Protein AF-0000000079809551 (afdb_homodimer)

pLDDT: mean 94.52, std 7.62, range [39.16, 98.88]

Radius of gyration: 20.41 Å; Cα contacts (8 Å, |Δi|>4): 599; chains: 2; bounding box: 43×56×50 Å

Structure (mmCIF, N/CA/C/O backbone):
data_AF-0000000079809551-model_v1
#
loop_
_entity.id
_entity.type
_entity.pdbx_description
1 polymer 'AsnC family transcriptional regulator'
#
loop_
_atom_site.group_PDB
_atom_site.id
_atom_site.type_symbol
_atom_site.label_atom_id
_atom_site.label_alt_id
_atom_site.label_comp_id
_atom_site.label_asym_id
_atom_site.label_entity_id
_atom_site.label_seq_id
_atom_site.pdbx_PDB_ins_code
_atom_site.Cartn_x
_atom_site.Cartn_y
_atom_site.Cartn_z
_atom_site.occupancy
_atom_site.B_iso_or_equiv
_atom_site.auth_seq_id
_atom_site.auth_comp_id
_atom_site.auth_asym_i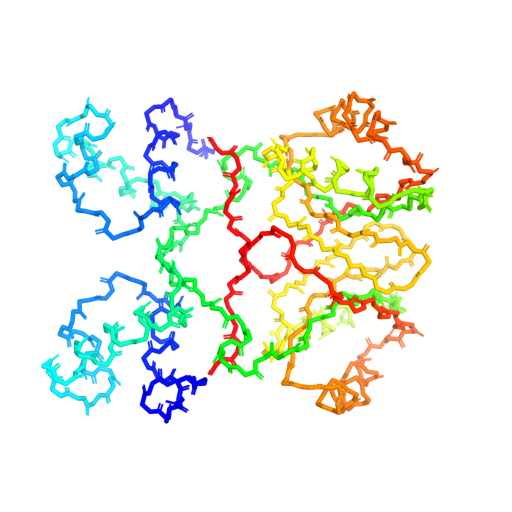d
_atom_site.auth_atom_id
_atom_site.pdbx_PDB_model_num
ATOM 1 N N . MET A 1 1 ? -14.578 -2.256 22.375 1 39.59 1 MET A N 1
ATOM 2 C CA . MET A 1 1 ? -15.781 -2.02 21.578 1 39.59 1 MET A CA 1
ATOM 3 C C . MET A 1 1 ? -15.422 -1.412 20.234 1 39.59 1 MET A C 1
ATOM 5 O O . MET A 1 1 ? -14.602 -0.5 20.156 1 39.59 1 MET A O 1
ATOM 9 N N . GLN A 1 2 ? -15.406 -2.104 19.125 1 51.5 2 GLN A N 1
ATOM 10 C CA . GLN A 1 2 ? -15.086 -1.563 17.797 1 51.5 2 GLN A CA 1
ATOM 11 C C . GLN A 1 2 ? -15.758 -0.209 17.594 1 51.5 2 GLN A C 1
ATOM 13 O O . GLN A 1 2 ? -16.938 -0.046 17.875 1 51.5 2 GLN A O 1
ATOM 18 N N . ALA A 1 3 ? -14.992 0.944 17.75 1 60.34 3 ALA A N 1
ATOM 19 C CA . ALA A 1 3 ? -15.594 2.27 17.656 1 60.34 3 ALA A CA 1
ATOM 20 C C . ALA A 1 3 ? -16.641 2.318 16.547 1 60.34 3 ALA A C 1
ATOM 22 O O . ALA A 1 3 ? -16.406 1.798 15.445 1 60.34 3 ALA A O 1
ATOM 23 N N . GLU A 1 4 ? -17.891 2.408 16.844 1 82.06 4 GLU A N 1
ATOM 24 C CA . GLU A 1 4 ? -18.953 2.559 15.859 1 82.06 4 GLU A CA 1
ATOM 25 C C . GLU A 1 4 ? -18.672 3.717 14.906 1 82.06 4 GLU A C 1
ATOM 27 O O . GLU A 1 4 ? -18.422 4.844 15.352 1 82.06 4 GLU A O 1
ATOM 32 N N . ILE A 1 5 ? -18.25 3.486 13.695 1 94 5 ILE A N 1
ATOM 33 C CA . ILE A 1 5 ? -17.984 4.465 12.648 1 94 5 ILE A CA 1
ATOM 34 C C . ILE A 1 5 ? -19.281 4.816 11.93 1 94 5 ILE A C 1
ATOM 36 O O . ILE A 1 5 ? -19.906 3.957 11.297 1 94 5 ILE A O 1
ATOM 40 N N . ASP A 1 6 ? -19.734 6.051 12.094 1 94.44 6 ASP A N 1
ATOM 41 C CA . ASP A 1 6 ? -20.969 6.457 11.43 1 94.44 6 ASP A CA 1
ATOM 42 C C . ASP A 1 6 ? -20.672 7.188 10.125 1 94.44 6 ASP A C 1
ATOM 44 O O . ASP A 1 6 ? -19.531 7.207 9.664 1 94.44 6 ASP A O 1
ATOM 48 N N . ARG A 1 7 ? -21.688 7.715 9.531 1 94.44 7 ARG A N 1
ATOM 49 C CA . ARG A 1 7 ? -21.562 8.336 8.211 1 94.44 7 ARG A CA 1
ATOM 50 C C . ARG A 1 7 ? -20.625 9.531 8.25 1 94.44 7 ARG A C 1
ATOM 52 O O . ARG A 1 7 ? -19.828 9.734 7.324 1 94.44 7 ARG A O 1
ATOM 59 N N . THR A 1 8 ? -20.688 10.289 9.234 1 95 8 THR A N 1
ATOM 60 C CA . THR A 1 8 ? -19.812 11.453 9.375 1 95 8 THR A CA 1
ATOM 61 C C . THR A 1 8 ? -18.359 11.023 9.516 1 95 8 THR A C 1
ATOM 63 O O . THR A 1 8 ? -17.469 11.609 8.891 1 95 8 THR A O 1
ATOM 66 N N . ASP A 1 9 ? -18.172 10 10.359 1 96.31 9 ASP A N 1
ATOM 67 C CA . ASP A 1 9 ? -16.828 9.477 10.508 1 96.31 9 ASP A CA 1
ATOM 68 C C . ASP A 1 9 ? -16.25 9.031 9.164 1 96.31 9 ASP A C 1
ATOM 70 O O . ASP A 1 9 ? -15.086 9.305 8.859 1 96.31 9 ASP A O 1
ATOM 74 N N . ARG A 1 10 ? -17.062 8.367 8.375 1 96.62 10 ARG A N 1
ATOM 75 C CA . ARG A 1 10 ? -16.609 7.875 7.074 1 96.62 10 ARG A CA 1
ATOM 76 C C . ARG A 1 10 ? -16.25 9.039 6.148 1 96.62 10 ARG A C 1
ATOM 78 O O . ARG A 1 10 ? -15.281 8.953 5.387 1 96.62 10 ARG A O 1
ATOM 85 N N . GLN A 1 11 ? -17 10.047 6.23 1 95.81 11 GLN A N 1
ATOM 86 C CA . GLN A 1 11 ? -16.703 11.227 5.438 1 95.81 11 GLN A CA 1
ATOM 87 C C . GLN A 1 11 ? -15.359 11.836 5.84 1 95.81 11 GLN A C 1
ATOM 89 O O . GLN A 1 11 ? -14.555 12.219 4.984 1 95.81 11 GLN A O 1
ATOM 94 N N . LEU A 1 12 ? -15.172 11.922 7.109 1 96.69 12 LEU A N 1
ATOM 95 C CA . LEU A 1 12 ? -13.906 12.445 7.621 1 96.69 12 LEU A CA 1
ATOM 96 C C . LEU A 1 12 ? -12.742 11.578 7.18 1 96.69 12 LEU A C 1
ATOM 98 O O . LEU A 1 12 ? -11.695 12.086 6.762 1 96.69 12 LEU A O 1
ATOM 102 N N . LEU A 1 13 ? -12.945 10.297 7.27 1 97.75 13 LEU A N 1
ATOM 103 C CA . LEU A 1 13 ? -11.891 9.352 6.906 1 97.75 13 LEU A CA 1
ATOM 104 C C . LEU A 1 13 ? -11.562 9.461 5.422 1 97.75 13 LEU A C 1
ATOM 106 O O . LEU A 1 13 ? -10.391 9.406 5.039 1 97.75 13 LEU A O 1
ATOM 110 N N . ARG A 1 14 ? -12.578 9.609 4.582 1 97.31 14 ARG A N 1
ATOM 111 C CA . ARG A 1 14 ? -12.344 9.789 3.154 1 97.31 14 ARG A CA 1
ATOM 112 C C . ARG A 1 14 ? -11.547 11.055 2.887 1 97.31 14 ARG A C 1
ATOM 114 O O . ARG A 1 14 ? -10.57 11.039 2.129 1 97.31 14 ARG A O 1
ATOM 121 N N . ALA A 1 15 ? -11.922 12.102 3.529 1 97.12 15 ALA A N 1
ATOM 122 C CA . ALA A 1 15 ? -11.25 13.391 3.346 1 97.12 15 ALA A CA 1
ATOM 123 C C . ALA A 1 15 ? -9.789 13.312 3.785 1 97.12 15 ALA A C 1
ATOM 125 O O . ALA A 1 15 ? -8.898 13.781 3.078 1 97.12 15 ALA A O 1
ATOM 126 N N . LEU A 1 16 ? -9.562 12.672 4.91 1 97.06 16 LEU A N 1
ATOM 127 C CA . LEU A 1 16 ? -8.211 12.57 5.457 1 97.06 16 LEU A CA 1
ATOM 128 C C . LEU A 1 16 ? -7.344 11.656 4.602 1 97.06 16 LEU A C 1
ATOM 130 O O . LEU A 1 16 ? -6.141 11.883 4.465 1 97.06 16 LEU A O 1
ATOM 134 N N . GLN A 1 17 ? -7.941 10.586 4.035 1 97.25 17 GLN A N 1
ATOM 135 C CA . GLN A 1 17 ? -7.207 9.727 3.119 1 97.25 17 GLN A CA 1
ATOM 136 C C . GLN A 1 17 ? -6.789 10.484 1.863 1 97.25 17 GLN A C 1
ATOM 138 O O . GLN A 1 17 ? -5.727 10.219 1.298 1 97.25 17 GLN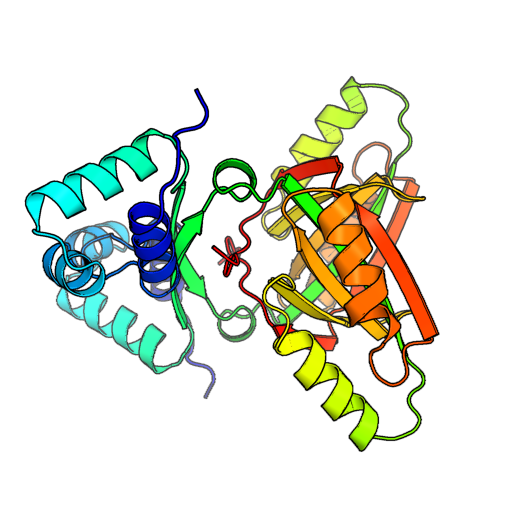 A O 1
ATOM 143 N N . ASP A 1 18 ? -7.652 11.359 1.535 1 95.62 18 ASP A N 1
ATOM 144 C CA . ASP A 1 18 ? -7.379 12.102 0.312 1 95.62 18 ASP A CA 1
ATOM 145 C C . ASP A 1 18 ? -6.328 13.188 0.554 1 95.62 18 ASP A C 1
ATOM 147 O O . ASP A 1 18 ? -5.449 13.406 -0.281 1 95.62 18 ASP A O 1
ATOM 151 N N . ASN A 1 19 ? -6.469 13.836 1.681 1 95.62 19 ASN A N 1
ATOM 152 C CA . ASN A 1 19 ? -5.539 14.898 2.049 1 95.62 19 ASN A CA 1
ATOM 153 C C . ASN A 1 19 ? -5.363 14.992 3.561 1 95.62 19 ASN A C 1
ATOM 155 O O . ASN A 1 19 ? -6.219 15.547 4.258 1 95.62 19 ASN A O 1
ATOM 159 N N . ALA A 1 20 ? -4.234 14.609 3.988 1 94.81 20 ALA A N 1
ATOM 160 C CA . ALA A 1 20 ? -3.938 14.555 5.418 1 94.81 20 ALA A CA 1
ATOM 161 C C . ALA A 1 20 ? -3.535 15.93 5.945 1 94.81 20 ALA A C 1
ATOM 163 O O . ALA A 1 20 ? -3.361 16.109 7.152 1 94.81 20 ALA A O 1
ATOM 164 N N . ARG A 1 21 ? -3.385 16.859 5.109 1 92.19 21 ARG A N 1
ATOM 165 C CA . ARG A 1 21 ? -2.893 18.172 5.547 1 92.19 21 ARG A CA 1
ATOM 166 C C . ARG A 1 21 ? -4.035 19.172 5.672 1 92.19 21 ARG A C 1
ATOM 168 O O . ARG A 1 21 ? -3.801 20.359 5.906 1 92.19 21 ARG A O 1
ATOM 175 N N . LEU A 1 22 ? -5.203 18.719 5.477 1 92.5 22 LEU A N 1
ATOM 176 C CA . LEU A 1 22 ? -6.348 19.578 5.715 1 92.5 22 LEU A CA 1
ATOM 177 C C . LEU A 1 22 ? -6.324 20.141 7.137 1 92.5 22 LEU A C 1
ATOM 179 O O . LEU A 1 22 ? -6 19.422 8.086 1 92.5 22 LEU A O 1
ATOM 183 N N . THR A 1 23 ? -6.652 21.375 7.277 1 90.06 23 THR A N 1
ATOM 184 C CA . THR A 1 23 ? -6.828 21.969 8.602 1 90.06 23 THR A CA 1
ATOM 185 C C . THR A 1 23 ? -8.141 21.5 9.227 1 90.06 23 THR A C 1
ATOM 187 O O . THR A 1 23 ? -9.016 20.969 8.539 1 90.06 23 THR A O 1
ATOM 190 N N . SER A 1 24 ? -8.133 21.719 10.523 1 89.88 24 SER A N 1
ATOM 191 C CA . SER A 1 24 ? -9.375 21.391 11.211 1 89.88 24 SER A CA 1
ATOM 192 C C . SER A 1 24 ? -10.555 22.172 10.625 1 89.88 24 SER A C 1
ATOM 194 O O . SER A 1 24 ? -11.664 21.641 10.531 1 89.88 24 SER A O 1
ATOM 196 N N . GLY A 1 25 ? -10.289 23.391 10.273 1 93.88 25 GLY A N 1
ATOM 197 C CA . GLY A 1 25 ? -11.344 24.203 9.672 1 93.88 25 GLY A CA 1
ATOM 198 C C . GLY A 1 25 ? -11.805 23.672 8.328 1 93.88 25 GLY A C 1
ATOM 199 O O . GLY A 1 25 ? -13.008 23.578 8.078 1 93.88 25 GLY A O 1
ATOM 200 N N . GLU A 1 26 ? -10.953 23.375 7.426 1 95 26 GLU A N 1
ATOM 201 C CA . GLU A 1 26 ? -11.273 22.812 6.113 1 95 26 GLU A CA 1
ATOM 202 C C . GLU A 1 26 ? -12.016 21.484 6.234 1 95 26 GLU A C 1
ATOM 204 O O . GLU A 1 26 ? -13 21.25 5.531 1 95 26 GLU A O 1
ATOM 209 N N . LEU A 1 27 ? -11.555 20.672 7.113 1 95.06 27 LEU A N 1
ATOM 210 C CA . LEU A 1 27 ? -12.172 19.359 7.336 1 95.06 27 LEU A CA 1
ATOM 211 C C . LEU A 1 27 ? -13.602 19.516 7.855 1 95.06 27 LEU A C 1
ATOM 213 O O . LEU A 1 27 ? -14.508 18.812 7.414 1 95.06 27 LEU A O 1
ATOM 217 N N . ALA A 1 28 ? -13.742 20.422 8.75 1 95.88 28 ALA A N 1
ATOM 218 C CA . ALA A 1 28 ? -15.062 20.703 9.312 1 95.88 28 ALA A CA 1
ATOM 219 C C . ALA A 1 28 ? -16.031 21.156 8.219 1 95.88 28 ALA A C 1
ATOM 221 O O . ALA A 1 28 ? -17.188 20.703 8.18 1 95.88 28 ALA A O 1
ATOM 222 N N . GLU A 1 29 ? -15.609 22.016 7.352 1 94.88 29 GLU A N 1
ATOM 223 C CA . GLU A 1 29 ? -16.422 22.5 6.242 1 94.88 29 GLU A CA 1
ATOM 224 C C . GLU A 1 29 ? -16.828 21.344 5.32 1 94.88 29 GLU A C 1
ATOM 226 O O . GLU A 1 29 ? -18 21.234 4.938 1 94.88 29 GLU A O 1
ATOM 231 N N . MET A 1 30 ? -15.945 20.516 5.07 1 92.44 30 MET A N 1
ATOM 232 C CA . MET A 1 30 ? -16.188 19.391 4.176 1 92.44 30 MET A CA 1
ATOM 233 C C . MET A 1 30 ? -17.188 18.406 4.793 1 92.44 30 MET A C 1
ATOM 235 O O . MET A 1 30 ? -17.984 17.797 4.082 1 92.44 30 MET A O 1
ATOM 239 N N . ALA A 1 31 ? -17.125 18.25 6.066 1 93.06 31 ALA A N 1
ATOM 240 C CA . ALA A 1 31 ? -17.969 17.281 6.758 1 93.06 31 ALA A CA 1
ATOM 241 C C . ALA A 1 31 ? -19.25 17.938 7.262 1 93.06 31 ALA A C 1
ATOM 243 O O . ALA A 1 31 ? -20.078 17.281 7.914 1 93.06 31 ALA A O 1
ATOM 244 N N . HIS A 1 32 ? -19.375 19.219 6.996 1 93.56 32 HIS A N 1
ATOM 245 C CA . HIS A 1 32 ? -20.547 19.969 7.441 1 93.56 32 HIS A CA 1
ATOM 246 C C . HIS A 1 32 ? -20.703 19.906 8.953 1 93.56 32 HIS A C 1
ATOM 248 O O . HIS A 1 32 ? -21.781 19.594 9.461 1 93.56 32 HIS A O 1
ATOM 254 N N . LEU A 1 33 ? -19.641 20.094 9.562 1 94.06 33 LEU A N 1
ATOM 255 C CA . LEU A 1 33 ? -19.562 20.172 11.016 1 94.06 33 LEU A CA 1
ATOM 256 C C . LEU A 1 33 ? -18.938 21.5 11.445 1 94.06 33 LEU A C 1
ATOM 258 O O . LEU A 1 33 ? -18.328 22.203 10.633 1 94.06 33 LEU A O 1
ATOM 262 N N . SER A 1 34 ? -19.219 21.75 12.758 1 94.12 34 SER A N 1
ATOM 263 C CA . SER A 1 34 ? -18.391 22.797 13.352 1 94.12 34 SER A CA 1
ATOM 264 C C . SER A 1 34 ? -17 22.266 13.695 1 94.12 34 SER A C 1
ATOM 266 O O . SER A 1 34 ? -16.781 21.047 13.742 1 94.12 34 SER A O 1
ATOM 268 N N . GLN A 1 35 ? -16.047 23.172 13.93 1 94.25 35 GLN A N 1
ATOM 269 C CA . GLN A 1 35 ? -14.648 22.828 14.125 1 94.25 35 GLN A CA 1
ATOM 270 C C . GLN A 1 35 ? -14.469 21.953 15.359 1 94.25 35 GLN A C 1
ATOM 272 O O . GLN A 1 35 ? -13.727 20.969 15.336 1 94.25 35 GLN A O 1
ATOM 277 N N . SER A 1 36 ? -15.141 22.297 16.422 1 94.25 36 SER A N 1
ATOM 278 C CA . SER A 1 36 ? -14.938 21.562 17.672 1 94.2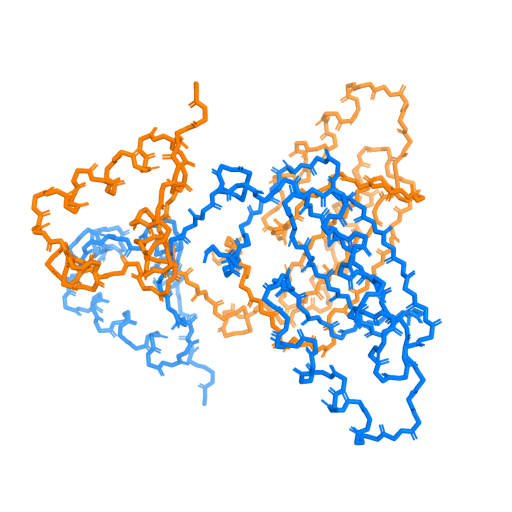5 36 SER A CA 1
ATOM 279 C C . SER A 1 36 ? -15.406 20.125 17.562 1 94.25 36 SER A C 1
ATOM 281 O O . SER A 1 36 ? -14.648 19.188 17.828 1 94.25 36 SER A O 1
ATOM 283 N N . PRO A 1 37 ? -16.656 19.891 17.219 1 94.44 37 PRO A N 1
ATOM 284 C CA . PRO A 1 37 ? -17.094 18.516 17.016 1 94.44 37 PRO A CA 1
ATOM 285 C C . PRO A 1 37 ? -16.219 17.766 16 1 94.44 37 PRO A C 1
ATOM 287 O O . PRO A 1 37 ? -15.969 16.562 16.172 1 94.44 37 PRO A O 1
ATOM 290 N N . CYS A 1 38 ? -15.82 18.438 14.945 1 95.81 38 CYS A N 1
ATOM 291 C CA . CYS A 1 38 ? -14.953 17.812 13.953 1 95.81 38 CYS A CA 1
ATOM 292 C C . CYS A 1 38 ? -13.648 17.328 14.586 1 95.81 38 CYS A C 1
ATOM 294 O O . CYS A 1 38 ? -13.25 16.188 14.391 1 95.81 38 CYS A O 1
ATOM 296 N N . TRP A 1 39 ? -13.047 18.188 15.32 1 94.38 39 TRP A N 1
ATOM 297 C CA . TRP A 1 39 ? -11.789 17.844 15.992 1 94.38 39 TRP A CA 1
ATOM 298 C C . TRP A 1 39 ? -11.977 16.688 16.953 1 94.38 39 TRP A C 1
ATOM 300 O O . TRP A 1 39 ? -11.148 15.766 16.984 1 94.38 39 TRP A O 1
ATOM 310 N N . ARG A 1 40 ? -12.961 16.703 17.703 1 95.56 40 ARG A N 1
ATOM 311 C CA . ARG A 1 40 ? -13.227 15.648 18.672 1 95.56 40 ARG A CA 1
ATOM 312 C C . ARG A 1 40 ? -13.398 14.305 17.984 1 95.56 40 ARG A C 1
ATOM 314 O O . ARG A 1 40 ? -12.906 13.281 18.453 1 95.56 40 ARG A O 1
ATOM 321 N N . ARG A 1 41 ? -14.094 14.328 16.922 1 95.94 41 ARG A N 1
ATOM 322 C CA . ARG A 1 41 ? -14.312 13.094 16.172 1 95.94 41 ARG A CA 1
ATOM 323 C C . ARG A 1 41 ? -13 12.555 15.602 1 95.94 41 ARG A C 1
ATOM 325 O O . ARG A 1 41 ? -12.734 11.359 15.68 1 95.94 41 ARG A O 1
ATOM 332 N N . VAL A 1 42 ? -12.227 13.383 15.023 1 96.75 42 VAL A N 1
ATOM 333 C CA . VAL A 1 42 ? -10.945 12.969 14.469 1 96.75 42 VAL A CA 1
ATOM 334 C C . VAL A 1 42 ? -10.062 12.391 15.57 1 96.75 42 VAL A C 1
ATOM 336 O O . VAL A 1 42 ? -9.469 11.32 15.406 1 96.75 42 VAL A O 1
ATOM 339 N N . LYS A 1 43 ? -10.008 13.117 16.672 1 96.69 43 LYS A N 1
ATOM 340 C CA . LYS A 1 43 ? -9.211 12.656 17.797 1 96.69 43 LYS A CA 1
ATOM 341 C C . LYS A 1 43 ? -9.688 11.289 18.281 1 96.69 43 LYS A C 1
ATOM 343 O O . LYS A 1 43 ? -8.875 10.422 18.609 1 96.69 43 LYS A O 1
ATOM 348 N N . ARG A 1 44 ? -10.914 11.141 18.359 1 96.94 44 ARG A N 1
ATOM 349 C CA . ARG A 1 44 ? -11.484 9.859 18.766 1 96.94 44 ARG A CA 1
ATOM 350 C C . ARG A 1 44 ? -11.055 8.75 17.812 1 96.94 44 ARG A C 1
ATOM 352 O O . ARG A 1 44 ? -10.703 7.648 18.25 1 96.94 44 ARG A O 1
ATOM 359 N N . LEU A 1 45 ? -11.148 9.031 16.531 1 97.56 45 LEU A N 1
ATOM 360 C CA . LEU A 1 45 ? -10.758 8.062 15.516 1 97.56 45 LEU A CA 1
ATOM 361 C C . LEU A 1 45 ? -9.281 7.715 15.633 1 97.56 45 LEU A C 1
ATOM 363 O O . LEU A 1 45 ? -8.891 6.562 15.43 1 97.56 45 LEU A O 1
ATOM 367 N N . GLU A 1 46 ? -8.445 8.68 15.922 1 97.56 46 GLU A N 1
ATOM 368 C CA . GLU A 1 46 ? -7.02 8.461 16.156 1 97.56 46 GLU A CA 1
ATOM 369 C C . GLU A 1 46 ? -6.785 7.621 17.406 1 97.56 46 GLU A C 1
ATOM 371 O O . GLU A 1 46 ? -6.051 6.633 17.375 1 97.56 46 GLU A O 1
ATOM 376 N N . ASP A 1 47 ? -7.457 7.996 18.5 1 97.5 47 ASP A N 1
ATOM 377 C CA . ASP A 1 47 ? -7.281 7.316 19.766 1 97.5 47 ASP A CA 1
ATOM 378 C C . ASP A 1 47 ? -7.754 5.867 19.688 1 97.5 47 ASP A C 1
ATOM 380 O O . ASP A 1 47 ? -7.188 4.984 20.344 1 97.5 47 ASP A O 1
ATOM 384 N N . ALA A 1 48 ? -8.75 5.656 18.875 1 97.31 48 ALA A N 1
ATOM 385 C CA . ALA A 1 48 ? -9.312 4.32 18.734 1 97.31 48 ALA A CA 1
ATOM 386 C C . ALA A 1 48 ? -8.469 3.471 17.781 1 97.31 48 ALA A C 1
ATOM 388 O O . ALA A 1 48 ? -8.742 2.283 17.594 1 97.31 48 ALA A O 1
ATOM 389 N N . GLY A 1 49 ? -7.516 4.043 17.078 1 97.38 49 GLY A N 1
ATOM 390 C CA . GLY A 1 49 ? -6.629 3.312 16.188 1 97.38 49 GLY A CA 1
ATOM 391 C C . GLY A 1 49 ? -7.195 3.146 14.781 1 97.38 49 GLY A C 1
ATOM 392 O O . GLY A 1 49 ? -6.664 2.377 13.977 1 97.38 49 GLY A O 1
ATOM 393 N N . VAL A 1 50 ? -8.328 3.781 14.508 1 98.19 50 VAL A N 1
ATOM 394 C CA . VAL A 1 50 ? -8.883 3.764 13.164 1 98.19 50 VAL A CA 1
ATOM 395 C C . VAL A 1 50 ? -7.953 4.496 12.203 1 98.19 50 VAL A C 1
ATOM 397 O O . VAL A 1 50 ? -7.676 4.008 11.102 1 98.19 50 VAL A O 1
ATOM 400 N N . VAL A 1 51 ? -7.582 5.664 12.656 1 97.75 51 VAL A N 1
ATOM 401 C CA . VAL A 1 51 ? -6.5 6.371 11.977 1 97.75 51 VAL A CA 1
ATOM 402 C C . VAL A 1 51 ? -5.168 6.035 12.641 1 97.75 51 VAL A C 1
ATOM 404 O O . VAL A 1 51 ? -4.953 6.348 13.812 1 97.75 51 VAL A O 1
ATOM 407 N N . ARG A 1 52 ? -4.277 5.492 11.914 1 97.5 52 ARG A N 1
ATOM 408 C CA . ARG A 1 52 ? -3.041 4.977 12.492 1 97.5 52 ARG A CA 1
ATOM 409 C C . ARG A 1 52 ? -1.908 5.988 12.367 1 97.5 52 ARG A C 1
ATOM 411 O O . ARG A 1 52 ? -0.869 5.852 13.016 1 97.5 52 ARG A O 1
ATOM 418 N N . GLY A 1 53 ? -2.131 6.953 11.477 1 97.12 53 GLY A N 1
ATOM 419 C CA . GLY A 1 53 ? -1.12 7.973 11.25 1 97.12 53 GLY A CA 1
ATOM 420 C C . GLY A 1 53 ? -1.311 8.719 9.945 1 97.12 53 GLY A C 1
ATOM 421 O O . GLY A 1 53 ? -2.252 8.445 9.195 1 97.12 53 GLY A O 1
ATOM 422 N N . TYR A 1 54 ? -0.483 9.664 9.742 1 97.69 54 TYR A N 1
ATOM 423 C CA . TYR A 1 54 ? -0.466 10.508 8.547 1 97.69 54 TYR A CA 1
ATOM 424 C C . TYR A 1 54 ? 0.893 10.445 7.863 1 97.69 54 TYR A C 1
ATOM 426 O O . TYR A 1 54 ? 1.927 10.68 8.492 1 97.69 54 TYR A O 1
ATOM 434 N N . HIS A 1 55 ? 0.854 10.18 6.578 1 98 55 HIS A N 1
ATOM 435 C CA . HIS A 1 55 ? 2.111 9.875 5.902 1 98 55 HIS A CA 1
ATOM 436 C C . HIS A 1 55 ? 2.156 10.508 4.516 1 98 55 HIS A C 1
ATOM 438 O O . HIS A 1 55 ? 1.122 10.648 3.859 1 98 55 HIS A O 1
ATOM 444 N N . ALA A 1 56 ? 3.328 10.828 4.066 1 97.81 56 ALA A N 1
ATOM 445 C CA . ALA A 1 56 ? 3.533 11.227 2.674 1 97.81 56 ALA A CA 1
ATOM 446 C C . ALA A 1 56 ? 3.566 10 1.759 1 97.81 56 ALA A C 1
ATOM 448 O O . ALA A 1 56 ? 4.148 8.969 2.107 1 97.81 56 ALA A O 1
ATOM 449 N N . GLN A 1 57 ? 2.893 10.125 0.706 1 98 57 GLN A N 1
ATOM 450 C CA . GLN A 1 57 ? 3.029 9.156 -0.381 1 98 57 GLN A CA 1
ATOM 451 C C . GLN A 1 57 ? 4.172 9.547 -1.315 1 98 57 GLN A C 1
ATOM 453 O O . GLN A 1 57 ? 4.195 10.648 -1.857 1 98 57 GLN A O 1
ATOM 458 N N . LEU A 1 58 ? 5.07 8.633 -1.491 1 98 58 LEU A N 1
ATOM 459 C CA . LEU A 1 58 ? 6.203 8.891 -2.373 1 98 58 LEU A CA 1
ATOM 460 C C . LEU A 1 58 ? 6.066 8.109 -3.676 1 98 58 LEU A C 1
ATOM 462 O O . LEU A 1 58 ? 5.535 6.996 -3.688 1 98 58 LEU A O 1
ATOM 466 N N . ASP A 1 59 ? 6.566 8.68 -4.703 1 97.56 59 ASP A N 1
ATOM 467 C CA . ASP A 1 59 ? 6.766 7.945 -5.949 1 97.56 59 ASP A CA 1
ATOM 468 C C . ASP A 1 59 ? 8.008 7.059 -5.871 1 97.56 59 ASP A C 1
ATOM 470 O O . ASP A 1 59 ? 9.133 7.559 -5.848 1 97.56 59 ASP A O 1
ATOM 474 N N . ARG A 1 60 ? 7.801 5.773 -5.855 1 97.12 60 ARG A N 1
ATOM 475 C CA . ARG A 1 60 ? 8.914 4.859 -5.625 1 97.12 60 ARG A CA 1
ATOM 476 C C . ARG A 1 60 ? 9.992 5.035 -6.688 1 97.12 60 ARG A C 1
ATOM 478 O O . ARG A 1 60 ? 11.188 4.949 -6.391 1 97.12 60 ARG A O 1
ATOM 485 N N . ARG A 1 61 ? 9.617 5.246 -7.938 1 96.81 61 ARG A N 1
ATOM 486 C CA . ARG A 1 61 ? 10.594 5.387 -9.016 1 96.81 61 ARG A CA 1
ATOM 487 C C . ARG A 1 61 ? 11.375 6.691 -8.875 1 96.81 61 ARG A C 1
ATOM 489 O O . ARG A 1 61 ? 12.578 6.727 -9.133 1 96.81 61 ARG A O 1
ATOM 496 N N . ALA A 1 62 ? 10.703 7.699 -8.477 1 96.62 62 ALA A N 1
ATOM 497 C CA . ALA A 1 62 ? 11.344 9 -8.328 1 96.62 62 ALA A CA 1
ATOM 498 C C . ALA A 1 62 ? 12.398 8.969 -7.227 1 96.62 62 ALA A C 1
ATOM 500 O O . ALA A 1 62 ? 13.344 9.773 -7.234 1 96.62 62 ALA A O 1
ATOM 501 N N . VAL A 1 63 ? 12.242 8.023 -6.324 1 97.19 63 VAL A N 1
ATOM 502 C CA . VAL A 1 63 ? 13.234 7.969 -5.258 1 97.19 63 VAL A CA 1
ATOM 503 C C . VAL A 1 63 ? 14.25 6.871 -5.555 1 97.19 63 VAL A C 1
ATOM 505 O O . VAL A 1 63 ? 15.008 6.461 -4.672 1 97.19 63 VAL A O 1
ATOM 508 N N . GLY A 1 64 ? 14.219 6.297 -6.68 1 97 64 GLY A N 1
ATOM 509 C CA . GLY A 1 64 ? 15.273 5.414 -7.156 1 97 64 GLY A CA 1
ATOM 510 C C . GLY A 1 64 ? 14.953 3.945 -6.965 1 97 64 GLY A C 1
ATOM 511 O O . GLY A 1 64 ? 15.82 3.09 -7.133 1 97 64 GLY A O 1
ATOM 512 N N . LEU A 1 65 ? 13.758 3.701 -6.594 1 98.19 65 LEU A N 1
ATOM 513 C CA . LEU A 1 65 ? 13.336 2.314 -6.434 1 98.19 65 LEU A CA 1
ATOM 514 C C . LEU A 1 65 ? 12.594 1.823 -7.672 1 98.19 65 LEU A C 1
ATOM 516 O O . LEU A 1 65 ? 11.359 1.776 -7.68 1 98.19 65 LEU A O 1
ATOM 520 N N . GLY A 1 66 ? 13.312 1.333 -8.531 1 98.19 66 GLY A N 1
ATOM 521 C CA . GLY A 1 66 ? 12.805 1.099 -9.875 1 98.19 66 GLY A CA 1
ATOM 522 C C . GLY A 1 66 ? 12.18 -0.273 -10.047 1 98.19 66 GLY A C 1
ATOM 523 O O . GLY A 1 66 ? 11.477 -0.521 -11.023 1 98.19 66 GLY A O 1
ATOM 524 N N . VAL A 1 67 ? 12.438 -1.138 -9.07 1 98.69 67 VAL A N 1
ATOM 525 C CA . VAL A 1 67 ? 11.938 -2.502 -9.188 1 98.69 67 VAL A CA 1
ATOM 526 C C . VAL A 1 67 ? 10.969 -2.795 -8.039 1 98.69 67 VAL A C 1
ATOM 528 O O . VAL A 1 67 ? 11.242 -2.447 -6.891 1 98.69 67 VAL A O 1
ATOM 531 N N . MET A 1 68 ? 9.867 -3.32 -8.414 1 98.81 68 MET A N 1
ATOM 532 C CA . MET A 1 68 ? 8.922 -3.875 -7.445 1 98.81 68 MET A CA 1
ATOM 533 C C . MET A 1 68 ? 8.57 -5.32 -7.793 1 98.81 68 MET A C 1
ATOM 535 O O . MET A 1 68 ? 8.367 -5.648 -8.961 1 98.81 68 MET A O 1
ATOM 539 N N . ALA A 1 69 ? 8.555 -6.133 -6.758 1 98.88 69 ALA A N 1
ATOM 540 C CA . ALA A 1 69 ? 8.273 -7.551 -6.965 1 98.88 69 ALA A CA 1
ATOM 541 C C . ALA A 1 69 ? 7.297 -8.078 -5.918 1 98.88 69 ALA A C 1
ATOM 543 O O . ALA A 1 69 ? 7.375 -7.703 -4.746 1 98.88 69 ALA A O 1
ATOM 544 N N . PHE A 1 70 ? 6.375 -8.867 -6.398 1 98.81 70 PHE A N 1
ATOM 545 C CA . PHE A 1 70 ? 5.555 -9.719 -5.543 1 98.81 70 PHE A CA 1
ATOM 546 C C . PHE A 1 70 ? 6.188 -11.094 -5.379 1 98.81 70 PHE A C 1
ATOM 548 O O . PHE A 1 70 ? 6.414 -11.797 -6.363 1 98.81 70 PHE A O 1
ATOM 555 N N . VAL A 1 71 ? 6.43 -11.484 -4.105 1 98.75 71 VAL A N 1
ATOM 556 C CA . VAL A 1 71 ? 7.219 -12.688 -3.857 1 98.75 71 VAL A CA 1
ATOM 557 C C . VAL A 1 71 ? 6.43 -13.656 -2.98 1 98.75 71 VAL A C 1
ATOM 559 O O . VAL A 1 71 ? 6.055 -13.312 -1.855 1 98.75 71 VAL A O 1
ATOM 562 N N . MET A 1 72 ? 6.18 -14.805 -3.5 1 98.38 72 MET A N 1
ATOM 563 C CA . MET A 1 72 ? 5.547 -15.867 -2.721 1 98.38 72 MET A CA 1
ATOM 564 C C . MET A 1 72 ? 6.598 -16.812 -2.133 1 98.38 72 MET A C 1
ATOM 566 O O . MET A 1 72 ? 7.465 -17.312 -2.852 1 98.38 72 MET A O 1
ATOM 570 N N . VAL A 1 73 ? 6.465 -17.016 -0.831 1 97.44 73 VAL A N 1
ATOM 571 C CA . VAL A 1 73 ? 7.469 -17.797 -0.121 1 97.44 73 VAL A CA 1
ATOM 572 C C . VAL A 1 73 ? 6.805 -19 0.542 1 97.44 73 VAL A C 1
ATOM 574 O O . VAL A 1 73 ? 5.801 -18.859 1.242 1 97.44 73 VAL A O 1
ATOM 577 N N . GLY A 1 74 ? 7.32 -20.172 0.224 1 96 74 GLY A N 1
ATOM 578 C CA . GLY A 1 74 ? 6.961 -21.375 0.941 1 96 74 GLY A CA 1
ATOM 579 C C . GLY A 1 74 ? 7.988 -21.781 1.986 1 96 74 GLY A C 1
ATOM 580 O O . GLY A 1 74 ? 9.188 -21.766 1.719 1 96 74 GLY A O 1
ATOM 581 N N . ILE A 1 75 ? 7.492 -22.062 3.197 1 92.56 75 ILE A N 1
ATOM 582 C CA . ILE A 1 75 ? 8.438 -22.422 4.246 1 92.56 75 ILE A CA 1
ATOM 583 C C . ILE A 1 75 ? 8.102 -23.828 4.77 1 92.56 75 ILE A C 1
ATOM 585 O O . ILE A 1 75 ? 6.984 -24.312 4.59 1 92.56 75 ILE A O 1
ATOM 589 N N . ASP A 1 76 ? 9.109 -24.453 5.371 1 87.25 76 ASP A N 1
ATOM 590 C CA . ASP A 1 76 ? 8.914 -25.672 6.137 1 87.25 76 ASP A CA 1
ATOM 591 C C . ASP A 1 76 ? 8.562 -25.375 7.59 1 87.25 76 ASP A C 1
ATOM 593 O O . ASP A 1 76 ? 9.359 -24.75 8.305 1 87.25 76 ASP A O 1
ATOM 597 N N . HIS A 1 77 ? 7.32 -25.594 7.906 1 76.44 77 HIS A N 1
ATOM 598 C CA . HIS A 1 77 ? 6.84 -25.281 9.25 1 76.44 77 HIS A CA 1
ATOM 599 C C . HIS A 1 77 ? 7.293 -26.344 10.258 1 76.44 77 HIS A C 1
ATOM 601 O O . HIS A 1 77 ? 6.48 -27.125 10.734 1 76.44 77 HIS A O 1
ATOM 607 N N . GLN A 1 78 ? 8.469 -26.312 10.43 1 74.31 78 GLN A N 1
ATOM 608 C CA . GLN A 1 78 ? 8.93 -27.359 11.344 1 74.31 78 GLN A CA 1
ATOM 609 C C . GLN A 1 78 ? 8.523 -27.047 12.781 1 74.31 78 GLN A C 1
ATOM 611 O O . GLN A 1 78 ? 8.047 -27.938 13.5 1 74.31 78 GLN A O 1
ATOM 616 N N . THR A 1 79 ? 8.773 -25.75 13.203 1 78.38 79 THR A N 1
ATOM 617 C CA . THR A 1 79 ? 8.414 -25.359 14.555 1 78.38 79 THR A CA 1
ATOM 618 C C . THR A 1 79 ? 7.848 -23.938 14.586 1 78.38 79 THR A C 1
ATOM 620 O O . THR A 1 79 ? 8.086 -23.156 13.664 1 78.38 79 THR A O 1
ATOM 623 N N . GLU A 1 80 ? 7.094 -23.656 15.57 1 82.25 80 GLU A N 1
ATOM 624 C CA . GLU A 1 80 ? 6.578 -22.312 15.789 1 82.25 80 GLU A CA 1
ATOM 625 C C . GLU A 1 80 ? 7.711 -21.297 15.953 1 82.25 80 GLU A C 1
ATOM 627 O O . GLU A 1 80 ? 7.625 -20.172 15.469 1 82.25 80 GLU A O 1
ATOM 632 N N . ALA A 1 81 ? 8.719 -21.766 16.609 1 84.69 81 ALA A N 1
ATOM 633 C CA . ALA A 1 81 ? 9.875 -20.891 16.859 1 84.69 81 ALA A CA 1
ATOM 634 C C . ALA A 1 81 ? 10.523 -20.469 15.539 1 84.69 81 ALA A C 1
ATOM 636 O O . ALA A 1 81 ? 10.938 -19.312 15.391 1 84.69 81 ALA A O 1
ATOM 637 N N . LEU A 1 82 ? 10.578 -21.359 14.68 1 82.88 82 LEU A N 1
ATOM 638 C CA . LEU A 1 82 ? 11.18 -21.062 13.391 1 82.88 82 LEU A CA 1
ATOM 639 C C . LEU A 1 82 ? 10.289 -20.125 12.578 1 82.88 82 LEU A C 1
ATOM 641 O O . LEU A 1 82 ? 10.797 -19.25 11.859 1 82.88 82 LEU A O 1
ATOM 645 N N . SER A 1 83 ? 9.047 -20.281 12.734 1 86.81 83 SER A N 1
ATOM 646 C CA . SER A 1 83 ? 8.109 -19.406 12.031 1 86.81 83 SER A CA 1
ATOM 647 C C . SER A 1 83 ? 8.219 -17.969 12.539 1 86.81 83 SER A C 1
ATOM 649 O O . SER A 1 83 ? 8.25 -17.031 11.742 1 86.81 83 SER A O 1
ATOM 651 N N . VAL A 1 84 ? 8.312 -17.859 13.812 1 91.06 84 VAL A N 1
ATOM 652 C CA . VAL A 1 84 ? 8.43 -16.531 14.422 1 91.06 84 VAL A CA 1
ATOM 653 C C . VAL A 1 84 ? 9.75 -15.891 14 1 91.06 84 VAL A C 1
ATOM 655 O O . VAL A 1 84 ? 9.789 -14.711 13.664 1 91.06 84 VAL A O 1
ATOM 658 N N . ALA A 1 85 ? 10.781 -16.656 14.023 1 90.94 85 ALA A N 1
ATOM 659 C CA . ALA A 1 85 ? 12.086 -16.156 13.609 1 90.94 85 ALA A CA 1
ATOM 660 C C . ALA A 1 85 ? 12.07 -15.68 12.156 1 90.94 85 ALA A C 1
ATOM 662 O O . ALA A 1 85 ? 12.672 -14.664 11.828 1 90.94 85 ALA A O 1
ATOM 663 N N . PHE A 1 86 ? 11.422 -16.422 11.359 1 93 86 PHE A N 1
ATOM 664 C CA . PHE A 1 86 ? 11.273 -16.062 9.961 1 93 86 PHE A CA 1
ATOM 665 C C . PHE A 1 86 ? 10.547 -14.727 9.828 1 93 86 PHE A C 1
ATOM 667 O O . PHE A 1 86 ? 11.023 -13.82 9.133 1 93 86 PHE A O 1
ATOM 674 N N . GLU A 1 87 ? 9.445 -14.625 10.484 1 95.06 87 GLU A N 1
ATOM 675 C CA . GLU A 1 87 ? 8.625 -13.422 10.422 1 95.06 87 GLU A CA 1
ATOM 676 C C . GLU A 1 87 ? 9.406 -12.195 10.891 1 95.06 87 GLU A C 1
ATOM 678 O O . GLU A 1 87 ? 9.367 -11.141 10.242 1 95.06 87 GLU A O 1
ATOM 683 N N . GLU A 1 88 ? 10.125 -12.297 11.961 1 95.88 88 GLU A N 1
ATOM 684 C CA . GLU A 1 88 ? 10.922 -11.195 12.492 1 95.88 88 GLU A CA 1
ATOM 685 C C . GLU A 1 88 ? 12.023 -10.789 11.516 1 95.88 88 GLU A C 1
ATOM 687 O O . GLU A 1 88 ? 12.273 -9.602 11.32 1 95.88 88 GLU A O 1
ATOM 692 N N . ALA A 1 89 ? 12.664 -11.758 10.961 1 95.62 89 ALA A N 1
ATOM 693 C CA . ALA A 1 89 ? 13.75 -11.5 10.016 1 95.62 89 ALA A CA 1
ATOM 694 C C . ALA A 1 89 ? 13.242 -10.766 8.781 1 95.62 89 ALA A C 1
ATOM 696 O O . ALA A 1 89 ? 13.883 -9.836 8.289 1 95.62 89 ALA A O 1
ATOM 697 N N . VAL A 1 90 ? 12.109 -11.234 8.266 1 97.5 90 VAL A N 1
ATOM 698 C CA . VAL A 1 90 ? 11.547 -10.602 7.078 1 97.5 90 VAL A CA 1
ATOM 699 C C . VAL A 1 90 ? 11.148 -9.164 7.402 1 97.5 90 VAL A C 1
ATOM 701 O O . VAL A 1 90 ? 11.398 -8.25 6.617 1 97.5 90 VAL A O 1
ATOM 704 N N . CYS A 1 91 ? 10.523 -8.953 8.602 1 97.69 91 CYS A N 1
ATOM 705 C CA . CYS A 1 91 ? 10.086 -7.621 9.008 1 97.69 9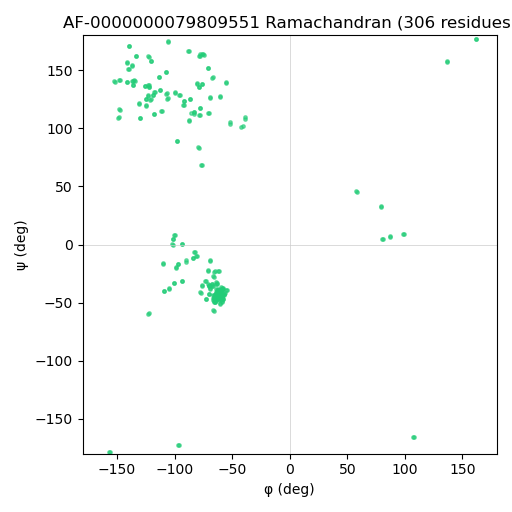1 CYS A CA 1
ATOM 706 C C . CYS A 1 91 ? 11.273 -6.672 9.133 1 97.69 91 CYS A C 1
ATOM 708 O O . CYS A 1 91 ? 11.125 -5.461 8.961 1 97.69 91 CYS A O 1
ATOM 710 N N . ALA A 1 92 ? 12.453 -7.18 9.328 1 96.75 92 ALA A N 1
ATOM 711 C CA . ALA A 1 92 ? 13.656 -6.371 9.531 1 96.75 92 ALA A CA 1
ATOM 712 C C . ALA A 1 92 ? 14.258 -5.945 8.203 1 96.75 92 ALA A C 1
ATOM 714 O O . ALA A 1 92 ? 15.156 -5.098 8.164 1 96.75 92 ALA A O 1
ATOM 715 N N . ILE A 1 93 ? 13.805 -6.508 7.125 1 97.75 93 ILE A N 1
ATOM 716 C CA . ILE A 1 93 ? 14.305 -6.145 5.805 1 97.75 93 ILE A CA 1
ATOM 717 C C . ILE A 1 93 ? 13.578 -4.898 5.301 1 97.75 93 ILE A C 1
ATOM 719 O O . ILE A 1 93 ? 12.391 -4.957 4.98 1 97.75 93 ILE A O 1
ATOM 723 N N . PRO A 1 94 ? 14.234 -3.789 5.137 1 97.56 94 PRO A N 1
ATOM 724 C CA . PRO A 1 94 ? 13.562 -2.535 4.781 1 97.56 94 PRO A CA 1
ATOM 725 C C . PRO A 1 94 ? 12.945 -2.572 3.385 1 97.56 94 PRO A C 1
ATOM 727 O O . PRO A 1 94 ? 11.93 -1.915 3.137 1 97.56 94 PRO A O 1
ATOM 730 N N . GLU A 1 95 ? 13.531 -3.377 2.564 1 98.56 95 GLU A N 1
ATOM 731 C CA . GLU A 1 95 ? 13.055 -3.461 1.188 1 98.56 95 GLU A CA 1
ATOM 732 C C . GLU A 1 95 ? 11.695 -4.148 1.117 1 98.56 95 GLU A C 1
ATOM 734 O O . GLU A 1 95 ? 10.992 -4.047 0.109 1 98.56 95 GLU A O 1
ATOM 739 N N . VAL A 1 96 ? 11.391 -4.938 2.141 1 98.69 96 VAL A N 1
ATOM 740 C CA . VAL A 1 96 ? 10.055 -5.531 2.217 1 98.69 96 VAL A CA 1
ATOM 741 C C . VAL A 1 96 ? 9.055 -4.488 2.703 1 98.69 96 VAL A C 1
ATOM 743 O O . VAL A 1 96 ? 9.117 -4.043 3.852 1 98.69 96 VAL A O 1
ATOM 746 N N . VAL A 1 97 ? 8.078 -4.191 1.808 1 98.38 97 VAL A N 1
ATOM 747 C CA . VAL A 1 97 ? 7.188 -3.092 2.166 1 98.38 97 VAL A CA 1
ATOM 748 C C . VAL A 1 97 ? 5.793 -3.633 2.482 1 98.38 97 VAL A C 1
ATOM 750 O O . VAL A 1 97 ? 4.973 -2.936 3.082 1 98.38 97 VAL A O 1
ATOM 753 N N . LEU A 1 98 ? 5.508 -4.844 2.096 1 98.69 98 LEU A N 1
ATOM 754 C CA . LEU A 1 98 ? 4.324 -5.594 2.504 1 98.69 98 LEU A CA 1
ATOM 755 C C . LEU A 1 98 ? 4.684 -7.039 2.834 1 98.69 98 LEU A C 1
ATOM 757 O O . LEU A 1 98 ? 5.52 -7.645 2.156 1 98.69 98 LEU A O 1
ATOM 761 N N . PHE A 1 99 ? 4.043 -7.562 3.885 1 98.81 99 PHE A N 1
ATOM 762 C CA . PHE A 1 99 ? 4.316 -8.922 4.344 1 98.81 99 PHE A CA 1
ATOM 763 C C . PHE A 1 99 ? 3.062 -9.555 4.934 1 98.81 99 PHE A C 1
ATOM 765 O O . PHE A 1 99 ? 2.551 -9.094 5.957 1 98.81 99 PHE A O 1
ATOM 772 N N . HIS A 1 100 ? 2.6 -10.633 4.273 1 98.69 100 HIS A N 1
ATOM 773 C CA . HIS A 1 100 ? 1.362 -11.289 4.676 1 98.69 100 HIS A CA 1
ATOM 774 C C . HIS A 1 100 ? 1.528 -12.805 4.703 1 98.69 100 HIS A C 1
ATOM 776 O O . HIS A 1 100 ? 2.205 -13.375 3.844 1 98.69 100 HIS A O 1
ATOM 782 N N . GLY A 1 101 ? 0.932 -13.414 5.676 1 98 101 GLY A N 1
ATOM 783 C CA . GLY A 1 101 ? 0.604 -14.828 5.543 1 98 101 GLY A CA 1
ATOM 784 C C . GLY A 1 101 ? -0.599 -15.078 4.656 1 98 101 GLY A C 1
ATOM 785 O O . GLY A 1 101 ? -1.629 -14.422 4.793 1 98 101 GLY A O 1
ATOM 786 N N . ILE A 1 102 ? -0.498 -16.109 3.797 1 98.25 102 ILE A N 1
ATOM 787 C CA . ILE A 1 102 ? -1.57 -16.219 2.814 1 98.25 102 ILE A CA 1
ATOM 788 C C . ILE A 1 102 ? -2.064 -17.656 2.74 1 98.25 102 ILE A C 1
ATOM 790 O O . ILE A 1 102 ? -1.392 -18.578 3.217 1 98.25 102 ILE A O 1
ATOM 794 N N . SER A 1 103 ? -3.26 -17.781 2.16 1 98 103 SER A N 1
ATOM 795 C CA . SER A 1 103 ? -3.781 -19.094 1.794 1 98 103 SER A CA 1
ATOM 796 C C . SER A 1 103 ? -3.143 -19.594 0.506 1 98 103 SER A C 1
ATOM 798 O O . SER A 1 103 ? -2.555 -18.828 -0.25 1 98 103 SER A O 1
ATOM 800 N N . GLY A 1 104 ? -3.244 -20.891 0.268 1 95.56 104 GLY A N 1
ATOM 801 C CA . GLY A 1 104 ? -2.725 -21.438 -0.976 1 95.56 104 GLY A CA 1
ATOM 802 C C . GLY A 1 104 ? -1.454 -22.25 -0.788 1 95.56 104 GLY A C 1
ATOM 803 O O . GLY A 1 104 ? -1.101 -22.609 0.338 1 95.56 104 GLY A O 1
ATOM 804 N N . PRO A 1 105 ? -0.802 -22.516 -1.846 1 93.69 105 PRO A N 1
ATOM 805 C CA . PRO A 1 105 ? 0.359 -23.406 -1.8 1 93.69 105 PRO A CA 1
ATOM 806 C C . PRO A 1 105 ? 1.577 -22.75 -1.147 1 93.69 105 PRO A C 1
ATOM 808 O O . PRO A 1 105 ? 2.443 -23.453 -0.617 1 93.69 105 PRO A O 1
ATOM 811 N N . ALA A 1 106 ? 1.694 -21.453 -1.294 1 95.88 106 ALA A N 1
ATOM 812 C CA . ALA A 1 106 ? 2.738 -20.75 -0.561 1 95.88 106 ALA A CA 1
ATOM 813 C C . ALA A 1 106 ? 2.246 -20.312 0.818 1 95.88 106 ALA A C 1
ATOM 815 O O . ALA A 1 106 ? 1.044 -20.344 1.091 1 95.88 106 ALA A O 1
ATOM 816 N N . ASP A 1 107 ? 3.166 -19.922 1.664 1 95.81 107 ASP A N 1
ATOM 817 C CA . ASP A 1 107 ? 2.822 -19.562 3.035 1 95.81 107 ASP A CA 1
ATOM 818 C C . ASP A 1 107 ? 2.74 -18.047 3.197 1 95.81 107 ASP A C 1
ATOM 820 O O . ASP A 1 107 ? 1.945 -17.531 3.992 1 95.81 107 ASP A O 1
ATOM 824 N N . PHE A 1 108 ? 3.592 -17.359 2.42 1 97.69 108 PHE A N 1
ATOM 825 C CA . PHE A 1 108 ? 3.686 -15.922 2.613 1 97.69 108 PHE A CA 1
ATOM 826 C C . PHE A 1 108 ? 3.738 -15.195 1.272 1 97.69 108 PHE A C 1
ATOM 828 O O . PHE A 1 108 ? 4.176 -15.766 0.271 1 97.69 108 PHE A O 1
ATOM 835 N N . LEU A 1 109 ? 3.299 -13.938 1.271 1 98.69 109 LEU A N 1
ATOM 836 C CA . LEU A 1 109 ? 3.471 -13.008 0.163 1 98.69 109 LEU A CA 1
ATOM 837 C C . LEU A 1 109 ? 4.156 -11.727 0.63 1 98.69 109 LEU A C 1
ATOM 839 O O . LEU A 1 109 ? 3.727 -11.109 1.608 1 98.69 109 LEU A O 1
ATOM 843 N N . LEU A 1 110 ? 5.227 -11.367 -0.001 1 98.81 110 LEU A N 1
ATOM 844 C CA . LEU A 1 110 ? 5.969 -10.141 0.238 1 98.81 110 LEU A CA 1
ATOM 845 C C . LEU A 1 110 ? 5.883 -9.211 -0.967 1 98.81 110 LEU A C 1
ATOM 847 O O . LEU A 1 110 ? 5.859 -9.664 -2.111 1 98.81 110 LEU A O 1
ATOM 851 N N . VAL A 1 111 ? 5.82 -7.953 -0.73 1 98.88 111 VAL A N 1
ATOM 852 C CA . VAL A 1 111 ? 6.125 -6.957 -1.752 1 98.88 111 VAL A CA 1
ATOM 853 C C . VAL A 1 111 ? 7.484 -6.32 -1.466 1 98.88 111 VAL A C 1
ATOM 855 O O . VAL A 1 111 ? 7.719 -5.816 -0.366 1 98.88 111 VAL A O 1
ATOM 858 N N . ILE A 1 112 ? 8.344 -6.363 -2.447 1 98.88 112 ILE A N 1
ATOM 859 C CA . ILE A 1 112 ? 9.727 -5.918 -2.289 1 98.88 112 ILE A CA 1
ATOM 860 C C . ILE A 1 112 ? 10.031 -4.824 -3.309 1 98.88 112 ILE A C 1
ATOM 862 O O . ILE A 1 112 ? 9.641 -4.926 -4.477 1 98.88 112 ILE A O 1
ATOM 866 N N . VAL A 1 113 ? 10.703 -3.818 -2.869 1 98.81 113 VAL A N 1
ATOM 867 C CA . VAL A 1 113 ? 11.148 -2.756 -3.768 1 98.81 113 VAL A CA 1
ATOM 868 C C . VAL A 1 113 ? 12.672 -2.617 -3.686 1 98.81 113 VAL A C 1
ATOM 870 O O . VAL A 1 113 ? 13.25 -2.695 -2.6 1 98.81 113 VAL A O 1
ATOM 873 N N . THR A 1 114 ? 13.297 -2.492 -4.812 1 98.81 114 THR A N 1
ATOM 874 C CA . THR A 1 114 ? 14.742 -2.285 -4.902 1 98.81 114 THR A CA 1
ATOM 875 C C . THR A 1 114 ? 15.078 -1.274 -5.996 1 98.81 114 THR A C 1
ATOM 877 O O . THR A 1 114 ? 14.203 -0.875 -6.766 1 98.81 114 THR A O 1
ATOM 880 N N . THR A 1 115 ? 16.312 -0.895 -6.023 1 98.25 115 THR A N 1
ATOM 881 C CA . THR A 1 115 ? 16.75 0.104 -6.992 1 98.25 115 THR A CA 1
ATOM 882 C C . THR A 1 115 ? 16.734 -0.468 -8.406 1 98.25 115 THR A C 1
ATOM 884 O O . THR A 1 115 ? 16.328 0.212 -9.352 1 98.25 115 THR A O 1
ATOM 887 N N . ASP A 1 116 ? 17.203 -1.683 -8.539 1 98.38 116 ASP A N 1
ATOM 888 C CA . ASP A 1 116 ? 17.281 -2.352 -9.836 1 98.38 116 ASP A CA 1
ATOM 889 C C . ASP A 1 116 ? 17.297 -3.871 -9.664 1 98.38 116 ASP A C 1
ATOM 891 O O . ASP A 1 116 ? 17.125 -4.379 -8.555 1 98.38 116 ASP A O 1
ATOM 895 N N . LEU A 1 117 ? 17.406 -4.551 -10.82 1 98.31 117 LEU A N 1
ATOM 896 C CA . LEU A 1 117 ? 17.312 -6.004 -10.805 1 98.31 117 LEU A CA 1
ATOM 897 C C . LEU A 1 117 ? 18.516 -6.617 -10.094 1 98.31 117 LEU A C 1
ATOM 899 O O . LEU A 1 117 ? 18.406 -7.648 -9.43 1 98.31 117 LEU A O 1
ATOM 903 N N . ASP A 1 118 ? 19.688 -6.035 -10.195 1 98.62 118 ASP A N 1
ATOM 904 C CA . ASP A 1 118 ? 20.875 -6.523 -9.5 1 98.62 118 ASP A CA 1
ATOM 905 C C . ASP A 1 118 ? 20.672 -6.473 -7.98 1 98.62 118 ASP A C 1
ATOM 907 O O . ASP A 1 118 ? 21.016 -7.426 -7.277 1 98.62 118 ASP A O 1
ATOM 911 N N . ALA A 1 119 ? 20.172 -5.312 -7.512 1 98.62 119 ALA A N 1
ATOM 912 C CA . ALA A 1 119 ? 19.891 -5.176 -6.082 1 98.62 119 ALA A CA 1
ATOM 913 C C . ALA A 1 119 ? 18.891 -6.227 -5.621 1 98.62 119 ALA A C 1
ATOM 915 O O . ALA A 1 119 ?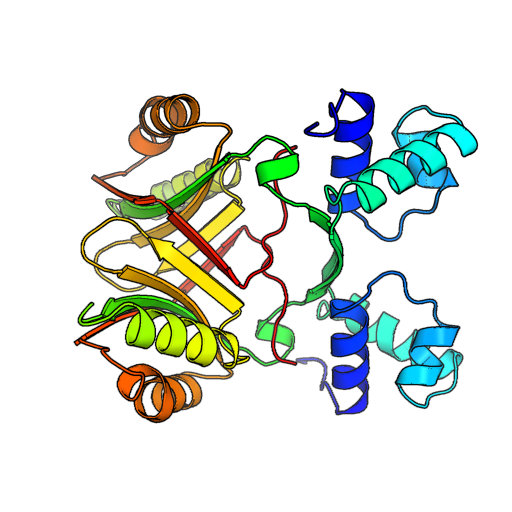 19.031 -6.793 -4.535 1 98.62 119 ALA A O 1
ATOM 916 N N . TYR A 1 120 ? 17.922 -6.484 -6.488 1 98.75 120 TYR A N 1
ATOM 917 C CA . TYR A 1 120 ? 16.953 -7.516 -6.137 1 98.75 120 TYR A CA 1
ATOM 918 C C . TYR A 1 120 ? 17.609 -8.883 -6.059 1 98.75 120 TYR A C 1
ATOM 920 O O . TYR A 1 120 ? 17.375 -9.641 -5.117 1 98.75 120 TYR A O 1
ATOM 928 N N . SER A 1 121 ? 18.328 -9.18 -7.035 1 98.25 121 SER A N 1
ATOM 929 C CA . SER A 1 121 ? 19.016 -10.461 -7.078 1 98.25 121 SER A CA 1
ATOM 930 C C . SER A 1 121 ? 19.906 -10.656 -5.848 1 98.25 121 SER A C 1
ATOM 932 O O . SER A 1 121 ? 19.938 -11.742 -5.262 1 98.25 121 SER A O 1
ATOM 934 N N . GLU A 1 122 ? 20.578 -9.617 -5.477 1 98.25 122 GLU A N 1
ATOM 935 C CA . GLU A 1 122 ? 21.422 -9.672 -4.285 1 98.25 122 GLU A CA 1
ATOM 936 C C . GLU A 1 122 ? 20.594 -9.93 -3.033 1 98.25 122 GLU A C 1
ATOM 938 O O . GLU A 1 122 ? 20.953 -10.773 -2.205 1 98.25 122 GLU A O 1
ATOM 943 N N . LEU A 1 123 ? 19.531 -9.211 -2.916 1 98.19 123 LEU A N 1
ATOM 944 C CA . LEU A 1 123 ? 18.641 -9.406 -1.78 1 98.19 123 LEU A CA 1
ATOM 945 C C . LEU A 1 123 ? 18.109 -10.836 -1.742 1 98.19 123 LEU A C 1
ATOM 947 O O . LEU A 1 123 ? 18.094 -11.469 -0.683 1 98.19 123 LEU A O 1
ATOM 951 N N . LEU A 1 124 ? 17.672 -11.328 -2.871 1 97.44 124 LEU A N 1
ATOM 952 C CA . LEU A 1 124 ? 17.141 -12.68 -2.99 1 97.44 124 LEU A CA 1
ATOM 953 C C . LEU A 1 124 ? 18.172 -13.711 -2.539 1 97.44 124 LEU A C 1
ATOM 955 O O . LEU A 1 124 ? 17.875 -14.562 -1.702 1 97.44 124 LEU A O 1
ATOM 959 N N . GLN A 1 125 ? 19.359 -13.57 -2.998 1 95.81 125 GLN A N 1
ATOM 960 C CA . GLN A 1 125 ? 20.422 -14.555 -2.758 1 95.81 125 GLN A CA 1
ATOM 961 C C . GLN A 1 125 ? 20.969 -14.438 -1.339 1 95.81 125 GLN A C 1
ATOM 963 O O . GLN A 1 125 ? 21.172 -15.453 -0.664 1 95.81 125 GLN A O 1
ATOM 968 N N . ARG A 1 126 ? 21.031 -13.234 -0.841 1 95.94 126 ARG A N 1
ATOM 969 C CA . ARG A 1 126 ? 21.766 -13.023 0.401 1 95.94 126 ARG A CA 1
ATOM 970 C C . ARG A 1 126 ? 20.812 -12.977 1.597 1 95.94 126 ARG A C 1
ATOM 972 O O . ARG A 1 126 ? 21.25 -13.156 2.74 1 95.94 126 ARG A O 1
ATOM 979 N N . ARG A 1 127 ? 19.656 -12.734 1.335 1 95.5 127 ARG A N 1
ATOM 980 C CA . ARG A 1 127 ? 18.75 -12.57 2.467 1 95.5 127 ARG A CA 1
ATOM 981 C C . ARG A 1 127 ? 17.594 -13.562 2.395 1 95.5 127 ARG A C 1
ATOM 983 O O . ARG A 1 127 ? 17.484 -14.469 3.227 1 95.5 127 ARG A O 1
ATOM 990 N N . LEU A 1 128 ? 16.828 -13.523 1.354 1 95.06 128 LEU A N 1
ATOM 991 C CA . LEU A 1 128 ? 15.594 -14.297 1.317 1 95.06 128 LEU A CA 1
ATOM 992 C C . LEU A 1 128 ? 15.891 -15.789 1.312 1 95.06 128 LEU A C 1
ATOM 994 O O . LEU A 1 128 ? 15.289 -16.547 2.08 1 95.06 128 LEU A O 1
ATOM 998 N N . HIS A 1 129 ? 16.812 -16.219 0.51 1 93.56 129 HIS A N 1
ATOM 999 C CA . HIS A 1 129 ? 17.125 -17.641 0.397 1 93.56 129 HIS A CA 1
ATOM 1000 C C . HIS A 1 129 ? 17.797 -18.156 1.665 1 93.56 129 HIS A C 1
ATOM 1002 O O . HIS A 1 129 ? 17.812 -19.359 1.912 1 93.56 129 HIS A O 1
ATOM 1008 N N . ARG A 1 130 ? 18.234 -17.25 2.523 1 92 130 ARG A N 1
ATOM 1009 C CA . ARG A 1 130 ? 18.969 -17.656 3.717 1 92 130 ARG A CA 1
ATOM 1010 C C . ARG A 1 130 ? 18.078 -17.609 4.953 1 92 130 ARG A C 1
ATOM 1012 O O . ARG A 1 130 ? 18.516 -17.953 6.051 1 92 130 ARG A O 1
ATOM 1019 N N . LEU A 1 131 ? 16.922 -17.25 4.715 1 91.75 131 LEU A N 1
ATOM 1020 C CA . LEU A 1 131 ? 16 -17.172 5.848 1 91.75 131 LEU A CA 1
ATOM 1021 C C . LEU A 1 131 ? 15.641 -18.562 6.34 1 91.75 131 LEU A C 1
ATOM 1023 O O . LEU A 1 131 ? 15.578 -19.516 5.547 1 91.75 131 LEU A O 1
ATOM 1027 N N . PRO A 1 132 ? 15.336 -18.719 7.535 1 84.81 132 PRO A N 1
ATOM 1028 C CA . PRO A 1 132 ? 15.023 -20.031 8.117 1 84.81 132 PRO A CA 1
ATOM 1029 C C . PRO A 1 132 ? 13.82 -20.688 7.453 1 84.81 132 PRO A C 1
ATOM 1031 O O . PRO A 1 132 ? 12.75 -20.078 7.348 1 84.81 132 PRO A O 1
ATOM 1034 N N . GLY A 1 133 ? 14.055 -21.938 7.023 1 87.06 133 GLY A N 1
ATOM 1035 C CA . GLY A 1 133 ? 12.938 -22.766 6.625 1 87.06 133 GLY A CA 1
ATOM 1036 C C . GLY A 1 133 ? 12.445 -22.469 5.219 1 87.06 133 GLY A C 1
ATOM 1037 O O . GLY A 1 133 ? 11.445 -23.031 4.77 1 87.06 133 GLY A O 1
ATOM 1038 N N . VAL A 1 134 ? 13.109 -21.609 4.508 1 92.06 134 VAL A N 1
ATOM 1039 C CA . VAL A 1 134 ? 12.633 -21.25 3.178 1 92.06 134 VAL A CA 1
ATOM 1040 C C . VAL A 1 134 ? 12.797 -22.438 2.236 1 92.06 134 VAL A C 1
ATOM 1042 O O . VAL A 1 134 ? 13.898 -23 2.107 1 92.06 134 VAL A O 1
ATOM 1045 N N . ARG A 1 135 ? 11.727 -22.766 1.625 1 91.94 135 ARG A N 1
ATOM 1046 C CA . ARG A 1 135 ? 11.719 -23.922 0.72 1 91.94 135 ARG A CA 1
ATOM 1047 C C . ARG A 1 135 ? 11.602 -23.469 -0.732 1 91.94 135 ARG A C 1
ATOM 1049 O O . ARG A 1 135 ? 12.211 -24.062 -1.624 1 91.94 135 ARG A O 1
ATOM 1056 N N . GLN A 1 136 ? 10.836 -22.531 -0.938 1 94.56 136 GLN A N 1
ATOM 1057 C CA . GLN A 1 136 ? 10.586 -22.047 -2.295 1 94.56 136 GLN A CA 1
ATOM 1058 C C . GLN A 1 136 ? 10.305 -20.547 -2.309 1 94.56 136 GLN A C 1
ATOM 1060 O O . GLN A 1 136 ? 9.648 -20.031 -1.409 1 94.56 136 GLN A O 1
ATOM 1065 N N . VAL A 1 137 ? 10.844 -19.953 -3.332 1 96.62 137 VAL A N 1
ATOM 1066 C CA . VAL A 1 137 ? 10.602 -18.531 -3.574 1 96.62 137 VAL A CA 1
ATOM 1067 C C . VAL A 1 137 ? 10.188 -18.312 -5.027 1 96.62 137 VAL A C 1
ATOM 1069 O O . VAL A 1 137 ? 10.883 -18.75 -5.949 1 96.62 137 VAL A O 1
ATOM 1072 N N . GLN A 1 138 ? 9.07 -17.766 -5.219 1 97.31 138 GLN A N 1
ATOM 1073 C CA . GLN A 1 138 ? 8.594 -17.406 -6.551 1 97.31 138 GLN A CA 1
ATOM 1074 C C . GLN A 1 138 ? 8.359 -15.906 -6.672 1 97.31 138 GLN A C 1
ATOM 1076 O O . GLN A 1 138 ? 7.645 -15.32 -5.859 1 97.31 138 GLN A O 1
ATOM 1081 N N . THR A 1 139 ? 8.969 -15.367 -7.73 1 98.31 139 THR A N 1
ATOM 1082 C CA . THR A 1 139 ? 8.93 -13.914 -7.875 1 98.31 139 THR A CA 1
ATOM 1083 C C . THR A 1 139 ? 8.094 -13.516 -9.086 1 98.31 139 THR A C 1
ATOM 1085 O O . THR A 1 139 ? 8.25 -14.078 -10.172 1 98.31 139 THR A O 1
ATOM 1088 N N . TYR A 1 140 ? 7.203 -12.555 -8.914 1 98.62 140 TYR A N 1
ATOM 1089 C CA . TYR A 1 140 ? 6.461 -11.883 -9.977 1 98.62 140 TYR A CA 1
ATOM 1090 C C . TYR A 1 140 ? 6.789 -10.391 -10.008 1 98.62 140 TYR A C 1
ATOM 1092 O O . TYR A 1 140 ? 6.395 -9.641 -9.117 1 98.62 140 TYR A O 1
ATOM 1100 N N . PHE A 1 141 ? 7.434 -9.992 -11.047 1 98.81 141 PHE A N 1
ATOM 1101 C CA . PHE A 1 141 ? 7.84 -8.594 -11.125 1 98.81 141 PHE A CA 1
ATOM 1102 C C . PHE A 1 141 ? 6.676 -7.719 -11.57 1 98.81 141 PHE A C 1
ATOM 1104 O O . PHE A 1 141 ? 5.914 -8.094 -12.461 1 98.81 141 PHE A O 1
ATOM 1111 N N . SER A 1 142 ? 6.527 -6.59 -10.969 1 98.81 142 SER A N 1
ATOM 1112 C CA . SER A 1 142 ? 5.594 -5.578 -11.453 1 98.81 142 SER A CA 1
ATOM 1113 C C . SER A 1 142 ? 6.082 -4.949 -12.758 1 98.81 142 SER A C 1
ATOM 1115 O O . SER A 1 142 ? 7.078 -4.223 -12.766 1 98.81 142 SER A O 1
ATOM 1117 N N . LEU A 1 143 ? 5.395 -5.184 -13.773 1 98.12 143 LEU A N 1
ATOM 1118 C CA . LEU A 1 143 ? 5.766 -4.668 -15.086 1 98.12 143 LEU A CA 1
ATOM 1119 C C . LEU A 1 143 ? 5.066 -3.344 -15.367 1 98.12 143 LEU A C 1
ATOM 1121 O O . LEU A 1 143 ? 5.578 -2.512 -16.125 1 98.12 143 LEU A O 1
ATOM 1125 N N . GLN A 1 144 ? 3.898 -3.207 -14.828 1 97.44 144 GLN A N 1
ATOM 1126 C CA . GLN A 1 144 ? 3.076 -2.004 -14.914 1 97.44 144 GLN A CA 1
ATOM 1127 C C . GLN A 1 144 ? 2.363 -1.733 -13.586 1 97.44 144 GLN A C 1
ATOM 1129 O O . GLN A 1 144 ? 1.901 -2.664 -12.922 1 97.44 144 GLN A O 1
ATOM 1134 N N . GLU A 1 145 ? 2.346 -0.517 -13.281 1 97.62 145 GLU A N 1
ATOM 1135 C CA . GLU A 1 145 ? 1.618 -0.069 -12.094 1 97.62 145 GLU A CA 1
ATOM 1136 C C . GLU A 1 145 ? 0.394 0.758 -12.484 1 97.62 145 GLU A C 1
ATOM 1138 O O . GLU A 1 145 ? 0.526 1.859 -13.016 1 97.62 145 GLU A O 1
ATOM 1143 N N . PHE A 1 146 ? -0.803 0.254 -12.18 1 97.56 146 PHE A N 1
ATOM 1144 C CA . PHE A 1 146 ? -2.016 0.922 -12.641 1 97.56 146 PHE A CA 1
ATOM 1145 C C . PHE A 1 146 ? -2.691 1.662 -11.492 1 97.56 146 PHE A C 1
ATOM 1147 O O . PHE A 1 146 ? -3.33 2.695 -11.695 1 97.56 146 PHE A O 1
ATOM 1154 N N . LYS A 1 147 ? -2.65 1.062 -10.336 1 96.69 147 LYS A N 1
ATOM 1155 C CA . LYS A 1 147 ? -3.359 1.615 -9.188 1 96.69 147 LYS A CA 1
ATOM 1156 C C . LYS A 1 147 ? -2.684 1.214 -7.879 1 96.69 147 LYS A C 1
ATOM 1158 O O . LYS A 1 147 ? -2.154 0.106 -7.762 1 96.69 147 LYS A O 1
ATOM 1163 N N . GLY A 1 148 ? -2.684 2.268 -6.957 1 93.75 148 GLY A N 1
ATOM 1164 C CA . GLY A 1 148 ? -2.338 1.865 -5.602 1 93.75 148 GLY A CA 1
ATOM 1165 C C . GLY A 1 148 ? -1.376 2.822 -4.922 1 93.75 148 GLY A C 1
ATOM 1166 O O . GLY A 1 148 ? -0.683 3.592 -5.59 1 93.75 148 GLY A O 1
ATOM 1167 N N . ARG A 1 149 ? -1.399 2.762 -3.621 1 93.94 149 ARG A N 1
ATOM 1168 C CA . ARG A 1 149 ? -0.516 3.512 -2.734 1 93.94 149 ARG A CA 1
ATOM 1169 C C . ARG A 1 149 ? 0.129 2.596 -1.7 1 93.94 149 ARG A C 1
ATOM 1171 O O . ARG A 1 149 ? -0.556 2.053 -0.83 1 93.94 149 ARG A O 1
ATOM 1178 N N . ILE A 1 150 ? 1.377 2.393 -1.883 1 95.75 150 ILE A N 1
ATOM 1179 C CA . ILE A 1 150 ? 2.145 1.648 -0.891 1 95.75 150 ILE A CA 1
ATOM 1180 C C . ILE A 1 150 ? 3.055 2.602 -0.12 1 95.75 150 ILE A C 1
ATOM 1182 O O . ILE A 1 150 ? 3.695 3.473 -0.713 1 95.75 150 ILE A O 1
ATOM 1186 N N . GLY A 1 151 ? 2.99 2.502 1.146 1 95.56 151 GLY A N 1
ATOM 1187 C CA . GLY A 1 151 ? 3.84 3.334 1.982 1 95.56 151 GLY A CA 1
ATOM 1188 C C . GLY A 1 151 ? 4.996 2.572 2.6 1 95.56 151 GLY A C 1
ATOM 1189 O O . GLY A 1 151 ? 5.156 1.375 2.359 1 95.56 151 GLY A O 1
ATOM 1190 N N . GLY A 1 152 ? 5.863 3.375 3.293 1 96.12 152 GLY A N 1
ATOM 1191 C CA . GLY A 1 152 ? 6.969 2.764 4.008 1 96.12 152 GLY A CA 1
ATOM 1192 C C . GLY A 1 152 ? 8.133 2.4 3.109 1 96.12 152 GLY A C 1
ATOM 1193 O O . GLY A 1 152 ? 8.781 1.368 3.303 1 96.12 152 GLY A O 1
ATOM 1194 N N . LEU A 1 153 ? 8.352 3.162 2.096 1 98 153 LEU A N 1
ATOM 1195 C CA . LEU A 1 153 ? 9.477 2.902 1.201 1 98 153 LEU A CA 1
ATOM 1196 C C . LEU A 1 153 ? 10.805 3.137 1.914 1 98 153 LEU A C 1
ATOM 1198 O O . LEU A 1 153 ? 10.922 4.051 2.736 1 98 153 LEU A O 1
ATOM 1202 N N . PRO A 1 154 ? 11.781 2.326 1.6 1 97.38 154 PRO A N 1
ATOM 1203 C CA . PRO A 1 154 ? 13.094 2.486 2.23 1 97.38 154 PRO A CA 1
ATOM 1204 C C . PRO A 1 154 ? 13.914 3.611 1.607 1 97.38 154 PRO A C 1
ATOM 1206 O O . PRO A 1 154 ? 14.805 3.352 0.797 1 97.38 154 PRO A O 1
ATOM 1209 N N . VAL A 1 155 ? 13.742 4.793 1.969 1 95 155 VAL A N 1
ATOM 1210 C CA . VAL A 1 155 ? 14.453 5.938 1.411 1 95 155 VAL A CA 1
ATOM 1211 C C . VAL A 1 155 ? 15.578 6.355 2.354 1 95 155 VAL A C 1
ATOM 1213 O O . VAL A 1 155 ? 15.5 6.137 3.564 1 95 155 VAL A O 1
ATOM 1216 N N . MET B 1 1 ? 14.438 15.961 -16.203 1 39.16 1 MET B N 1
ATOM 1217 C CA . MET B 1 1 ? 15.633 15.594 -15.445 1 39.16 1 MET B CA 1
ATOM 1218 C C . MET B 1 1 ? 15.258 14.992 -14.102 1 39.16 1 MET B C 1
ATOM 1220 O O . MET B 1 1 ? 14.398 15.523 -13.391 1 39.16 1 MET B O 1
ATOM 1224 N N . GLN B 1 2 ? 15.258 13.742 -13.844 1 52.03 2 GLN B N 1
ATOM 1225 C CA . GLN B 1 2 ? 14.93 13.125 -12.562 1 52.03 2 GLN B CA 1
ATOM 1226 C C . GLN B 1 2 ? 15.523 13.914 -11.406 1 52.03 2 GLN B C 1
ATOM 1228 O O . GLN B 1 2 ? 16.688 14.312 -11.445 1 52.03 2 GLN B O 1
ATOM 1233 N N . ALA B 1 3 ? 14.688 14.75 -10.664 1 59.69 3 ALA B N 1
ATOM 1234 C CA . ALA B 1 3 ? 15.195 15.609 -9.594 1 59.69 3 ALA B CA 1
ATOM 1235 C C . ALA B 1 3 ? 16.281 14.898 -8.781 1 59.69 3 ALA B C 1
ATOM 1237 O O . ALA B 1 3 ? 16.125 13.727 -8.422 1 59.69 3 ALA B O 1
ATOM 1238 N N . GLU B 1 4 ? 17.5 15.273 -8.906 1 82.12 4 GLU B N 1
ATOM 1239 C CA . GLU B 1 4 ? 18.578 14.719 -8.094 1 82.12 4 GLU B CA 1
ATOM 1240 C C . GLU B 1 4 ? 18.234 14.789 -6.609 1 82.12 4 GLU B C 1
ATOM 1242 O O . GLU B 1 4 ? 17.922 15.859 -6.09 1 82.12 4 GLU B O 1
ATOM 1247 N N . ILE B 1 5 ? 17.891 13.695 -5.965 1 94.12 5 ILE B N 1
ATOM 1248 C CA . ILE B 1 5 ? 17.594 13.578 -4.543 1 94.12 5 ILE B CA 1
ATOM 1249 C C . ILE B 1 5 ? 18.891 13.367 -3.756 1 94.12 5 ILE B C 1
ATOM 1251 O O . ILE B 1 5 ? 19.578 12.367 -3.941 1 94.12 5 ILE B O 1
ATOM 1255 N N . ASP B 1 6 ? 19.234 14.359 -2.961 1 94.56 6 ASP B N 1
ATOM 1256 C CA . ASP B 1 6 ? 20.453 14.234 -2.174 1 94.56 6 ASP B CA 1
ATOM 1257 C C . ASP B 1 6 ? 20.156 13.742 -0.761 1 94.56 6 ASP B C 1
ATOM 1259 O O . ASP B 1 6 ? 19.031 13.328 -0.469 1 94.56 6 ASP B O 1
ATOM 1263 N N . ARG B 1 7 ? 21.141 13.734 0.064 1 94.56 7 ARG B N 1
ATOM 1264 C CA . ARG B 1 7 ? 21.031 13.18 1.407 1 94.56 7 ARG B CA 1
ATOM 1265 C C . ARG B 1 7 ? 20 13.945 2.232 1 94.56 7 ARG B C 1
ATOM 1267 O O . ARG B 1 7 ? 19.234 13.344 2.986 1 94.56 7 ARG B O 1
ATOM 1274 N N . THR B 1 8 ? 19.984 15.188 2.127 1 95.12 8 THR B N 1
ATOM 1275 C CA . THR B 1 8 ? 19.031 16.016 2.859 1 95.12 8 THR B CA 1
ATOM 1276 C C . THR B 1 8 ? 17.609 15.719 2.408 1 95.12 8 THR B C 1
ATOM 1278 O O . THR B 1 8 ? 16.703 15.586 3.236 1 95.12 8 THR B O 1
ATOM 1281 N N . ASP B 1 9 ? 17.453 15.633 1.093 1 96.38 9 ASP B N 1
ATOM 1282 C CA . ASP B 1 9 ? 16.141 15.297 0.564 1 96.38 9 ASP B CA 1
ATOM 1283 C C . ASP B 1 9 ? 15.641 13.969 1.134 1 96.38 9 ASP B C 1
ATOM 1285 O O . ASP B 1 9 ? 14.469 13.844 1.507 1 96.38 9 ASP B O 1
ATOM 1289 N N . ARG B 1 10 ? 16.516 12.992 1.19 1 96.75 10 ARG B N 1
ATOM 1290 C CA . ARG B 1 10 ? 16.156 11.672 1.698 1 96.75 10 ARG B CA 1
ATOM 1291 C C . ARG B 1 10 ? 15.742 11.742 3.166 1 96.75 10 ARG B C 1
ATOM 1293 O O . ARG B 1 10 ? 14.82 11.055 3.59 1 96.75 10 ARG B O 1
ATOM 1300 N N . GLN B 1 11 ? 16.422 12.531 3.885 1 95.94 11 GLN B N 1
ATOM 1301 C CA . GLN B 1 11 ? 16.062 12.719 5.285 1 95.94 11 GLN B CA 1
ATOM 1302 C C . GLN B 1 11 ? 14.672 13.328 5.418 1 95.94 11 GLN B C 1
ATOM 1304 O O . GLN B 1 11 ? 13.875 12.891 6.25 1 95.94 11 GLN B O 1
ATOM 1309 N N . LEU B 1 12 ? 14.438 14.32 4.621 1 96.75 12 LEU B N 1
ATOM 1310 C CA . LEU B 1 12 ? 13.125 14.953 4.625 1 96.75 12 LEU B CA 1
ATOM 1311 C C . LEU B 1 12 ? 12.039 13.953 4.246 1 96.75 12 LEU B C 1
ATOM 1313 O O . LEU B 1 12 ? 10.984 13.914 4.879 1 96.75 12 LEU B O 1
ATOM 1317 N N . LEU B 1 13 ? 12.336 13.18 3.256 1 97.81 13 LEU B N 1
ATOM 1318 C CA . LEU B 1 13 ? 11.367 12.203 2.775 1 97.81 13 LEU B CA 1
ATOM 1319 C C . LEU B 1 13 ? 11.078 11.156 3.844 1 97.81 13 LEU B C 1
ATOM 1321 O O . LEU B 1 13 ? 9.922 10.758 4.027 1 97.81 13 LEU B O 1
ATOM 1325 N N . ARG B 1 14 ? 12.109 10.703 4.539 1 97.44 14 ARG B N 1
ATOM 1326 C CA . ARG B 1 14 ? 11.906 9.75 5.629 1 97.44 14 ARG B CA 1
ATOM 1327 C C . ARG B 1 14 ? 11.023 10.344 6.723 1 97.44 14 ARG B C 1
ATOM 1329 O O . ARG B 1 14 ? 10.086 9.695 7.184 1 97.44 14 ARG B O 1
ATOM 1336 N N . ALA B 1 15 ? 11.312 11.555 7.078 1 97.12 15 ALA B N 1
ATOM 1337 C CA . ALA B 1 15 ? 10.555 12.234 8.125 1 97.12 15 ALA B CA 1
ATOM 1338 C C . ALA B 1 15 ? 9.086 12.398 7.727 1 97.12 15 ALA B C 1
ATOM 1340 O O . ALA B 1 15 ? 8.188 12.125 8.523 1 97.12 15 ALA B O 1
ATOM 1341 N N . LEU B 1 16 ? 8.867 12.773 6.488 1 97.12 16 LEU B N 1
ATOM 1342 C CA . LEU B 1 16 ? 7.512 13.008 6.004 1 97.12 16 LEU B CA 1
ATOM 1343 C C . LEU B 1 16 ? 6.742 11.695 5.879 1 97.12 16 LEU B C 1
ATOM 1345 O O . LEU B 1 16 ? 5.531 11.664 6.098 1 97.12 16 LEU B O 1
ATOM 1349 N N . GLN B 1 17 ? 7.426 10.609 5.492 1 97.31 17 GLN B N 1
ATOM 1350 C CA . GLN B 1 17 ? 6.789 9.297 5.453 1 97.31 17 GLN B CA 1
ATOM 1351 C C . GLN B 1 17 ? 6.355 8.852 6.848 1 97.31 17 GLN B C 1
ATOM 1353 O O . GLN B 1 17 ? 5.332 8.18 7 1 97.31 17 GLN B O 1
ATOM 1358 N N . ASP B 1 18 ? 7.168 9.273 7.746 1 95.69 18 ASP B N 1
ATOM 1359 C CA . ASP B 1 18 ? 6.879 8.859 9.117 1 95.69 18 ASP B CA 1
ATOM 1360 C C . ASP B 1 18 ? 5.742 9.68 9.711 1 95.69 18 ASP B C 1
ATOM 1362 O O . ASP B 1 18 ? 4.883 9.148 10.414 1 95.69 18 ASP B O 1
ATOM 1366 N N . ASN B 1 19 ? 5.801 10.945 9.438 1 95.69 19 ASN B N 1
ATOM 1367 C CA . ASN B 1 19 ? 4.781 11.867 9.945 1 95.69 19 ASN B CA 1
ATOM 1368 C C . ASN B 1 19 ? 4.551 13.023 8.984 1 95.69 19 ASN B C 1
ATOM 1370 O O . ASN B 1 19 ? 5.344 13.969 8.938 1 95.69 19 ASN B O 1
ATOM 1374 N N . ALA B 1 20 ? 3.428 13.008 8.383 1 94.81 20 ALA B N 1
ATOM 1375 C CA . ALA B 1 20 ? 3.09 14 7.363 1 94.81 20 ALA B CA 1
ATOM 1376 C C . ALA B 1 20 ? 2.574 15.289 8 1 94.81 20 ALA B C 1
ATOM 1378 O O . ALA B 1 20 ? 2.344 16.281 7.312 1 94.81 20 ALA B O 1
ATOM 1379 N N . ARG B 1 21 ? 2.383 15.289 9.242 1 92.19 21 ARG B N 1
ATOM 1380 C CA . ARG B 1 21 ? 1.781 16.453 9.883 1 92.19 21 ARG B CA 1
ATOM 1381 C C . ARG B 1 21 ? 2.842 17.312 10.578 1 92.19 21 ARG B C 1
ATOM 1383 O O . ARG B 1 21 ? 2.514 18.266 11.281 1 92.19 21 ARG B O 1
ATOM 1390 N N . LEU B 1 22 ? 4.055 16.938 10.414 1 92.5 22 LEU B N 1
ATOM 1391 C CA . LEU B 1 22 ? 5.125 17.797 10.93 1 92.5 22 LEU B CA 1
ATOM 1392 C C . LEU B 1 22 ? 5.016 19.203 10.375 1 92.5 22 LEU B C 1
ATOM 1394 O O . LEU B 1 22 ? 4.715 19.391 9.195 1 92.5 22 LEU B O 1
ATOM 1398 N N . THR B 1 23 ? 5.258 20.156 11.211 1 90.12 23 THR B N 1
ATOM 1399 C CA . THR B 1 23 ? 5.348 21.547 10.75 1 90.12 23 THR B CA 1
ATOM 1400 C C . THR B 1 23 ? 6.668 21.781 10.023 1 90.12 23 THR B C 1
ATOM 1402 O O . THR B 1 23 ? 7.598 20.984 10.133 1 90.12 23 THR B O 1
ATOM 1405 N N . SER B 1 24 ? 6.602 22.891 9.32 1 89.94 24 SER B N 1
ATOM 1406 C CA . SER B 1 24 ? 7.844 23.266 8.648 1 89.94 24 SER B CA 1
ATOM 1407 C C . SER B 1 24 ? 8.977 23.438 9.656 1 89.94 24 SER B C 1
ATOM 1409 O O . SER B 1 24 ? 10.125 23.094 9.367 1 89.94 24 SER B O 1
ATOM 1411 N N . GLY B 1 25 ? 8.648 23.984 10.781 1 93.88 25 GLY B N 1
ATOM 1412 C CA . GLY B 1 25 ? 9.656 24.172 11.82 1 93.88 25 GLY B CA 1
ATOM 1413 C C . GLY B 1 25 ? 10.203 22.859 12.359 1 93.88 25 GLY B C 1
ATOM 1414 O O . GLY B 1 25 ? 11.414 22.703 12.5 1 93.88 25 GLY B O 1
ATOM 1415 N N . GLU B 1 26 ? 9.391 21.938 12.719 1 95.06 26 GLU B N 1
ATOM 1416 C CA . GLU B 1 26 ? 9.789 20.609 13.211 1 95.06 26 GLU B CA 1
ATOM 1417 C C . GLU B 1 26 ? 10.625 19.875 12.172 1 95.06 26 GLU B C 1
ATOM 1419 O O . GLU B 1 26 ? 11.648 19.266 12.508 1 95.06 26 GLU B O 1
ATOM 1424 N N . LEU B 1 27 ? 10.195 19.922 10.945 1 95.12 27 LEU B N 1
ATOM 1425 C CA . LEU B 1 27 ? 10.898 19.266 9.859 1 95.12 27 LEU B CA 1
ATOM 1426 C C . LEU B 1 27 ? 12.289 19.844 9.664 1 95.12 27 LEU B C 1
ATOM 1428 O O . LEU B 1 27 ? 13.258 19.109 9.461 1 95.12 27 LEU B O 1
ATOM 1432 N N . ALA B 1 28 ? 12.344 21.125 9.742 1 95.88 28 ALA B N 1
ATOM 1433 C CA . ALA B 1 28 ? 13.625 21.828 9.602 1 95.88 28 ALA B CA 1
ATOM 1434 C C . ALA B 1 28 ? 14.594 21.391 10.703 1 95.88 28 ALA B C 1
ATOM 1436 O O . ALA B 1 28 ? 15.773 21.141 10.43 1 95.88 28 ALA B O 1
ATOM 1437 N N . GLU B 1 29 ? 14.133 21.297 11.898 1 94.94 29 GLU B N 1
ATOM 1438 C CA . GLU B 1 29 ? 14.953 20.875 13.023 1 94.94 29 GLU B CA 1
ATOM 1439 C C . GLU B 1 29 ? 15.469 19.453 12.82 1 94.94 29 GLU B C 1
ATOM 1441 O O . GLU B 1 29 ? 16.656 19.172 13.023 1 94.94 29 GLU B O 1
ATOM 1446 N N . MET B 1 30 ? 14.648 18.625 12.359 1 92.5 30 MET B N 1
ATOM 1447 C CA . MET B 1 30 ? 15.008 17.234 12.141 1 92.5 30 MET B CA 1
ATOM 1448 C C . MET B 1 30 ? 16.047 17.109 11.031 1 92.5 30 MET B C 1
ATOM 1450 O O . MET B 1 30 ? 16.906 16.219 11.086 1 92.5 30 MET B O 1
ATOM 1454 N N . ALA B 1 31 ? 15.953 17.938 10.039 1 93.19 31 ALA B N 1
ATOM 1455 C CA . ALA B 1 31 ? 16.844 17.844 8.883 1 93.19 31 ALA B CA 1
ATOM 1456 C C . ALA B 1 31 ? 18.062 18.75 9.062 1 93.19 31 ALA B C 1
ATOM 1458 O O . ALA B 1 31 ? 18.906 18.859 8.172 1 93.19 31 ALA B O 1
ATOM 1459 N N . HIS B 1 32 ? 18.094 19.422 10.195 1 93.62 32 HIS B N 1
ATOM 1460 C CA . HIS B 1 32 ? 19.188 20.344 10.484 1 93.62 32 HIS B CA 1
ATOM 1461 C C . HIS B 1 32 ? 19.297 21.422 9.414 1 93.62 32 HIS B C 1
ATOM 1463 O O . HIS B 1 32 ? 20.391 21.672 8.883 1 93.62 32 HIS B O 1
ATOM 1469 N N . LEU B 1 33 ? 18.188 21.922 9.109 1 94.19 33 LEU B N 1
ATOM 1470 C CA . LEU B 1 33 ? 18.062 23.047 8.188 1 94.19 33 LEU B CA 1
ATOM 1471 C C . LEU B 1 33 ? 17.344 24.219 8.844 1 94.19 33 LEU B C 1
ATOM 1473 O O . LEU B 1 33 ? 16.703 24.047 9.891 1 94.19 33 LEU B O 1
ATOM 1477 N N . SER B 1 34 ? 17.594 25.375 8.156 1 94.19 34 SER B N 1
ATOM 1478 C CA . SER B 1 34 ? 16.672 26.453 8.5 1 94.19 34 SER B CA 1
ATOM 1479 C C . SER B 1 34 ? 15.312 26.25 7.84 1 94.19 34 SER B C 1
ATOM 1481 O O . SER B 1 34 ? 15.172 25.453 6.914 1 94.19 34 SER B O 1
ATOM 1483 N N . GLN B 1 35 ? 14.281 26.969 8.32 1 94.31 35 GLN B N 1
ATOM 1484 C CA . GLN B 1 35 ? 12.906 26.766 7.891 1 94.31 35 GLN B CA 1
ATOM 1485 C C . GLN B 1 35 ? 12.742 27.078 6.406 1 94.31 35 GLN B C 1
ATOM 1487 O O . GLN B 1 35 ? 12.078 26.344 5.676 1 94.31 35 GLN B O 1
ATOM 1492 N N . SER B 1 36 ? 13.359 28.141 5.961 1 94.25 36 SER B N 1
ATOM 1493 C CA . SER B 1 36 ? 13.164 28.562 4.578 1 94.25 36 SER B CA 1
ATOM 1494 C C . SER B 1 36 ? 13.742 27.547 3.604 1 94.25 36 SER B C 1
ATOM 1496 O O . SER B 1 36 ? 13.047 27.062 2.707 1 94.25 36 SER B O 1
ATOM 1498 N N . PRO B 1 37 ? 14.992 27.219 3.713 1 94.5 37 PRO B N 1
ATOM 1499 C CA . PRO B 1 37 ? 15.539 26.172 2.846 1 94.5 37 PRO B CA 1
ATOM 1500 C C . PRO B 1 37 ? 14.758 24.859 2.941 1 94.5 37 PRO B C 1
ATOM 1502 O O . PRO B 1 37 ? 14.586 24.172 1.938 1 94.5 37 PRO B O 1
ATOM 1505 N N . CYS B 1 38 ? 14.352 24.516 4.137 1 95.94 38 CYS B N 1
ATOM 1506 C CA . CYS B 1 38 ? 13.562 23.297 4.324 1 95.94 38 CYS B CA 1
ATOM 1507 C C . CYS B 1 38 ? 12.281 23.344 3.502 1 95.94 38 CYS B C 1
ATOM 1509 O O . CYS B 1 38 ? 11.969 22.406 2.773 1 95.94 38 CYS B O 1
ATOM 1511 N N . TRP B 1 39 ? 11.602 24.422 3.617 1 94.44 39 TRP B N 1
ATOM 1512 C CA . TRP B 1 39 ? 10.352 24.594 2.885 1 94.44 39 TRP B CA 1
ATOM 1513 C C . TRP B 1 39 ? 10.586 24.531 1.38 1 94.44 39 TRP B C 1
ATOM 1515 O O . TRP B 1 39 ? 9.828 23.891 0.652 1 94.44 39 TRP B O 1
ATOM 1525 N N . ARG B 1 40 ? 11.547 25.188 0.909 1 95.62 40 ARG B N 1
ATOM 1526 C CA . ARG B 1 40 ? 11.852 25.203 -0.518 1 95.62 40 ARG B CA 1
ATOM 1527 C C . ARG B 1 40 ? 12.148 23.797 -1.032 1 95.62 40 ARG B C 1
ATOM 1529 O O . ARG B 1 40 ? 11.711 23.438 -2.125 1 95.62 40 ARG B O 1
ATOM 1536 N N . ARG B 1 41 ? 12.859 23.078 -0.264 1 95.94 41 ARG B N 1
ATOM 1537 C CA . ARG B 1 41 ? 13.188 21.703 -0.662 1 95.94 41 ARG B CA 1
ATOM 1538 C C . ARG B 1 41 ? 11.945 20.828 -0.72 1 95.94 41 ARG B C 1
ATOM 1540 O O . ARG B 1 41 ? 11.758 20.062 -1.67 1 95.94 41 ARG B O 1
ATOM 1547 N N . VAL B 1 42 ? 11.141 20.906 0.261 1 96.81 42 VAL B N 1
ATOM 1548 C CA . VAL B 1 42 ? 9.914 20.125 0.292 1 96.81 42 VAL B CA 1
ATOM 1549 C C . VAL B 1 42 ? 9.031 20.484 -0.905 1 96.81 42 VAL B C 1
ATOM 1551 O O . VAL B 1 42 ? 8.523 19.609 -1.6 1 96.81 42 VAL B O 1
ATOM 1554 N N . LYS B 1 43 ? 8.883 21.781 -1.126 1 96.75 43 LYS B N 1
ATOM 1555 C CA . LYS B 1 43 ? 8.078 22.25 -2.254 1 96.75 43 LYS B CA 1
ATOM 1556 C C . LYS B 1 43 ? 8.633 21.719 -3.576 1 96.75 43 LYS B C 1
ATOM 1558 O O . LYS B 1 43 ? 7.875 21.312 -4.457 1 96.75 43 LYS B O 1
ATOM 1563 N N . ARG B 1 44 ? 9.875 21.766 -3.697 1 96.94 44 ARG B N 1
ATOM 1564 C CA . ARG B 1 44 ? 10.523 21.234 -4.895 1 96.94 44 ARG B CA 1
ATOM 1565 C C . ARG B 1 44 ? 10.203 19.75 -5.082 1 96.94 44 ARG B C 1
ATOM 1567 O O . ARG B 1 44 ? 9.914 19.312 -6.195 1 96.94 44 ARG B O 1
ATOM 1574 N N . LEU B 1 45 ? 10.305 19.016 -4 1 97.62 45 LEU B N 1
ATOM 1575 C CA . LEU B 1 45 ? 10.023 17.594 -4.039 1 97.62 45 LEU B CA 1
ATOM 1576 C C . LEU B 1 45 ? 8.57 17.328 -4.418 1 97.62 45 LEU B C 1
ATOM 1578 O O . LEU B 1 45 ? 8.273 16.375 -5.145 1 97.62 45 LEU B O 1
ATOM 1582 N N . GLU B 1 46 ? 7.676 18.141 -3.934 1 97.62 46 GLU B N 1
ATOM 1583 C CA . GLU B 1 46 ? 6.262 18.047 -4.293 1 97.62 46 GLU B CA 1
ATOM 1584 C C . GLU B 1 46 ? 6.047 18.391 -5.766 1 97.62 46 GLU B C 1
ATOM 1586 O O . GLU B 1 46 ? 5.387 17.641 -6.492 1 97.62 46 GLU B O 1
ATOM 1591 N N . ASP B 1 47 ? 6.652 19.5 -6.199 1 97.5 47 ASP B N 1
ATOM 1592 C CA . ASP B 1 47 ? 6.488 19.969 -7.57 1 97.5 47 ASP B CA 1
ATOM 1593 C C . ASP B 1 47 ? 7.062 18.953 -8.57 1 97.5 47 ASP B C 1
ATOM 1595 O O . ASP B 1 47 ? 6.539 18.812 -9.672 1 97.5 47 ASP B O 1
ATOM 1599 N N . ALA B 1 48 ? 8.094 18.297 -8.141 1 97.31 48 ALA B N 1
ATOM 1600 C CA . ALA B 1 48 ? 8.758 17.328 -9.008 1 97.31 48 ALA B CA 1
ATOM 1601 C C . ALA B 1 48 ? 8.008 15.992 -9.016 1 97.31 48 ALA B C 1
ATOM 1603 O O . ALA B 1 48 ? 8.367 15.07 -9.75 1 97.31 48 ALA B O 1
ATOM 1604 N N . GLY B 1 49 ? 7.035 15.797 -8.133 1 97.5 49 GLY B N 1
ATOM 1605 C CA . GLY B 1 49 ? 6.234 14.586 -8.094 1 97.5 49 GLY B CA 1
ATOM 1606 C C . GLY B 1 49 ? 6.859 13.484 -7.258 1 97.5 49 GLY B C 1
ATOM 1607 O O . GLY B 1 49 ? 6.418 12.336 -7.301 1 97.5 49 GLY B O 1
ATOM 1608 N N . VAL B 1 50 ? 7.941 13.797 -6.574 1 98.25 50 VAL B N 1
ATOM 1609 C CA . VAL B 1 50 ? 8.547 12.828 -5.66 1 98.25 50 VAL B CA 1
ATOM 1610 C C . VAL B 1 50 ? 7.594 12.547 -4.5 1 98.25 50 VAL B C 1
ATOM 1612 O O . VAL B 1 50 ? 7.387 11.391 -4.129 1 98.25 50 VAL B O 1
ATOM 1615 N N . VAL B 1 51 ? 7.133 13.641 -3.949 1 97.75 51 VAL B N 1
ATOM 1616 C CA . VAL B 1 51 ? 6.027 13.531 -3.002 1 97.75 51 VAL B CA 1
ATOM 1617 C C . VAL B 1 51 ? 4.699 13.695 -3.738 1 97.75 51 VAL B C 1
ATOM 1619 O O . VAL B 1 51 ? 4.422 14.75 -4.305 1 97.75 51 VAL B O 1
ATOM 1622 N N . ARG B 1 52 ? 3.893 12.742 -3.682 1 97.5 52 ARG B N 1
ATOM 1623 C CA . ARG B 1 52 ? 2.678 12.727 -4.492 1 97.5 52 ARG B CA 1
ATOM 1624 C C . ARG B 1 52 ? 1.48 13.227 -3.691 1 97.5 52 ARG B C 1
ATOM 1626 O O . ARG B 1 52 ? 0.43 13.531 -4.262 1 97.5 52 ARG B O 1
ATOM 1633 N N . GLY B 1 53 ? 1.656 13.242 -2.365 1 97.19 53 GLY B N 1
ATOM 1634 C CA . GLY B 1 53 ? 0.582 13.688 -1.49 1 97.19 53 GLY B CA 1
ATOM 1635 C C . GLY B 1 53 ? 0.764 13.234 -0.051 1 97.19 53 GLY B C 1
ATOM 1636 O O . GLY B 1 53 ? 1.742 12.562 0.276 1 97.19 53 GLY B O 1
ATOM 1637 N N . TYR B 1 54 ? -0.127 13.664 0.75 1 97.69 54 TYR B N 1
ATOM 1638 C CA . TYR B 1 54 ? -0.164 13.352 2.174 1 97.69 54 TYR B CA 1
ATOM 1639 C C . TYR B 1 54 ? -1.491 12.711 2.557 1 97.69 54 TYR B C 1
ATOM 1641 O O . TYR B 1 54 ? -2.559 13.258 2.273 1 97.69 54 TYR B O 1
ATOM 1649 N N . HIS B 1 55 ? -1.392 11.578 3.215 1 98 55 HIS B N 1
ATOM 1650 C CA . HIS B 1 55 ? -2.602 10.789 3.406 1 98 55 HIS B CA 1
ATOM 1651 C C . HIS B 1 55 ? -2.65 10.188 4.809 1 98 55 HIS B C 1
ATOM 1653 O O . HIS B 1 55 ? -1.609 9.875 5.391 1 98 55 HIS B O 1
ATOM 1659 N N . ALA B 1 56 ? -3.826 9.984 5.301 1 97.81 56 ALA B N 1
ATOM 1660 C CA . ALA B 1 56 ? -4.016 9.203 6.523 1 97.81 56 ALA B CA 1
ATOM 1661 C C . ALA B 1 56 ? -3.932 7.707 6.238 1 97.81 56 ALA B C 1
ATOM 1663 O O . ALA B 1 56 ? -4.445 7.234 5.223 1 97.81 56 ALA B O 1
ATOM 1664 N N . GLN B 1 57 ? -3.248 7.055 7.07 1 97.94 57 GLN B N 1
ATOM 1665 C CA . GLN B 1 57 ? -3.281 5.598 7.09 1 97.94 57 GLN B CA 1
ATOM 1666 C C . GLN B 1 57 ? -4.426 5.086 7.961 1 97.94 57 GLN B C 1
ATOM 1668 O O . GLN B 1 57 ? -4.508 5.422 9.141 1 97.94 57 GLN B O 1
ATOM 1673 N N . LEU B 1 58 ? -5.234 4.273 7.367 1 97.94 58 LEU B N 1
ATOM 1674 C CA . LEU B 1 58 ? -6.355 3.713 8.109 1 97.94 58 LEU B CA 1
ATOM 1675 C C . LEU B 1 58 ? -6.117 2.238 8.422 1 97.94 58 LEU B C 1
ATOM 1677 O O . LEU B 1 58 ? -5.5 1.525 7.629 1 97.94 58 LEU B O 1
ATOM 1681 N N . ASP B 1 59 ? -6.637 1.831 9.523 1 97.5 59 ASP B N 1
ATOM 1682 C CA . ASP B 1 59 ? -6.738 0.404 9.812 1 97.5 59 ASP B CA 1
ATOM 1683 C C . ASP B 1 59 ? -7.914 -0.224 9.062 1 97.5 59 ASP B C 1
ATOM 1685 O O . ASP B 1 59 ? -9.07 0.048 9.375 1 97.5 59 ASP B O 1
ATOM 1689 N N . ARG B 1 60 ? -7.613 -1.059 8.102 1 97.06 60 ARG B N 1
ATOM 1690 C CA . ARG B 1 60 ? -8.664 -1.584 7.242 1 97.06 60 ARG B CA 1
ATOM 1691 C C . ARG B 1 60 ? -9.719 -2.334 8.055 1 97.06 60 ARG B C 1
ATOM 1693 O O . ARG B 1 60 ? -10.906 -2.26 7.75 1 97.06 60 ARG B O 1
ATOM 1700 N N . ARG B 1 61 ? -9.32 -3.088 9.07 1 96.81 61 ARG B N 1
ATOM 1701 C CA . ARG B 1 61 ? -10.266 -3.857 9.875 1 96.81 61 ARG B CA 1
ATOM 1702 C C . ARG B 1 61 ? -11.141 -2.939 10.719 1 96.81 61 ARG B C 1
ATOM 1704 O O . ARG B 1 61 ? -12.336 -3.189 10.875 1 96.81 61 ARG B O 1
ATOM 1711 N N . ALA B 1 62 ? -10.555 -1.917 11.203 1 96.62 62 ALA B N 1
ATOM 1712 C CA . ALA B 1 62 ? -11.289 -0.98 12.047 1 96.62 62 ALA B CA 1
ATOM 1713 C C . ALA B 1 62 ? -12.383 -0.268 11.25 1 96.62 62 ALA B C 1
ATOM 1715 O O . ALA B 1 62 ? -13.375 0.195 11.82 1 96.62 62 ALA B O 1
ATOM 1716 N N . VAL B 1 63 ? -12.188 -0.219 9.953 1 97.12 63 VAL B N 1
ATOM 1717 C CA . VAL B 1 63 ? -13.211 0.457 9.156 1 97.12 63 VAL B CA 1
ATOM 1718 C C . VAL B 1 63 ? -14.133 -0.576 8.523 1 97.12 63 VAL B C 1
ATOM 1720 O O . VAL B 1 63 ? -14.891 -0.256 7.602 1 97.12 63 VAL B O 1
ATOM 1723 N N . GLY B 1 64 ? -14.016 -1.784 8.859 1 96.94 64 GLY B N 1
ATOM 1724 C CA . GLY B 1 64 ? -14.992 -2.801 8.5 1 96.94 64 GLY B CA 1
ATOM 1725 C C . GLY B 1 64 ? -14.578 -3.625 7.297 1 96.94 64 GLY B C 1
ATOM 1726 O O . GLY B 1 64 ? -15.383 -4.383 6.75 1 96.94 64 GLY B O 1
ATOM 1727 N N . LEU B 1 65 ? -13.383 -3.432 6.902 1 98.19 65 LEU B N 1
ATOM 1728 C CA . LEU B 1 65 ? -12.867 -4.211 5.781 1 98.19 65 LEU B CA 1
ATOM 1729 C C . LEU B 1 65 ? -12.047 -5.398 6.277 1 98.19 65 LEU B C 1
ATOM 1731 O O . LEU B 1 65 ? -10.82 -5.352 6.285 1 98.19 65 LEU B O 1
ATOM 1735 N N . GLY B 1 66 ? -12.703 -6.414 6.469 1 98.12 66 GLY B N 1
ATOM 1736 C CA . GLY B 1 66 ? -12.133 -7.527 7.215 1 98.12 66 GLY B CA 1
ATOM 1737 C C . GLY B 1 66 ? -11.406 -8.523 6.332 1 98.12 66 GLY B C 1
ATOM 1738 O O . GLY B 1 66 ? -10.648 -9.359 6.832 1 98.12 66 GLY B O 1
ATOM 1739 N N . VAL B 1 67 ? -11.648 -8.414 5.035 1 98.69 67 VAL B N 1
ATOM 1740 C CA . VAL B 1 67 ? -11.039 -9.375 4.117 1 98.69 67 VAL B CA 1
ATOM 1741 C C . VAL B 1 67 ? -10.094 -8.656 3.162 1 98.69 67 VAL B C 1
ATOM 1743 O O . VAL B 1 67 ? -10.422 -7.59 2.637 1 98.69 67 VAL B O 1
ATOM 1746 N N . MET B 1 68 ? -8.938 -9.195 3.059 1 98.81 68 MET B N 1
ATOM 1747 C CA . MET B 1 68 ? -7.984 -8.789 2.029 1 98.81 68 MET B CA 1
ATOM 1748 C C . MET B 1 68 ? -7.523 -9.984 1.208 1 98.81 68 MET B C 1
ATOM 1750 O O . MET B 1 68 ? -7.258 -11.055 1.758 1 98.81 68 MET B O 1
ATOM 1754 N N . ALA B 1 69 ? -7.477 -9.773 -0.088 1 98.88 69 ALA B N 1
ATOM 1755 C CA . ALA B 1 69 ? -7.09 -10.859 -0.985 1 98.88 69 ALA B CA 1
ATOM 1756 C C . ALA B 1 69 ? -6.109 -10.367 -2.047 1 98.88 69 ALA B C 1
ATOM 1758 O O . ALA B 1 69 ? -6.246 -9.258 -2.562 1 98.88 69 ALA B O 1
ATOM 1759 N N . PHE B 1 70 ? -5.117 -11.188 -2.275 1 98.81 70 PHE B N 1
ATOM 1760 C CA . PHE B 1 70 ? -4.262 -11.07 -3.451 1 98.81 70 PHE B CA 1
ATOM 1761 C C . PHE B 1 70 ? -4.797 -11.922 -4.598 1 98.81 70 PHE B C 1
ATOM 1763 O O . PHE B 1 70 ? -4.949 -13.133 -4.457 1 98.81 70 PHE B O 1
ATOM 1770 N N . VAL B 1 71 ? -5.047 -11.258 -5.754 1 98.75 71 VAL B N 1
ATOM 1771 C CA . VAL B 1 71 ? -5.758 -11.938 -6.832 1 98.75 71 VAL B CA 1
ATOM 1772 C C . VAL B 1 71 ? -4.926 -11.883 -8.109 1 98.75 71 VAL B C 1
ATOM 1774 O O . VAL B 1 71 ? -4.613 -10.805 -8.609 1 98.75 71 VAL B O 1
ATOM 1777 N N . MET B 1 72 ? -4.582 -13.031 -8.609 1 98.31 72 MET B N 1
ATOM 1778 C CA . MET B 1 72 ? -3.9 -13.125 -9.898 1 98.31 72 MET B CA 1
ATOM 1779 C C . MET B 1 72 ? -4.895 -13.398 -11.016 1 98.31 72 MET B C 1
ATOM 1781 O O . MET B 1 72 ? -5.699 -14.328 -10.93 1 98.31 72 MET B O 1
ATOM 1785 N N . VAL B 1 73 ? -4.797 -12.555 -12.039 1 97.44 73 VAL B N 1
ATOM 1786 C CA . VAL B 1 73 ? -5.762 -12.641 -13.133 1 97.44 73 VAL B CA 1
ATOM 1787 C C . VAL B 1 73 ? -5.035 -12.906 -14.445 1 97.44 73 VAL B C 1
ATOM 1789 O O . VAL B 1 73 ? -4.07 -12.219 -14.781 1 97.44 73 VAL B O 1
ATOM 1792 N N . GLY B 1 74 ? -5.457 -13.961 -15.102 1 96 74 GLY B N 1
ATOM 1793 C CA . GLY B 1 74 ? -5.035 -14.219 -16.469 1 96 74 GLY B CA 1
ATOM 1794 C C . GLY B 1 74 ? -6.062 -13.797 -17.5 1 96 74 GLY B C 1
ATOM 1795 O O . GLY B 1 74 ? -7.254 -14.07 -17.344 1 96 74 GLY B O 1
ATOM 1796 N N . ILE B 1 75 ? -5.598 -13.055 -18.5 1 92.56 75 ILE B N 1
ATOM 1797 C CA . ILE B 1 75 ? -6.551 -12.602 -19.516 1 92.56 75 ILE B CA 1
ATOM 1798 C C . ILE B 1 75 ? -6.133 -13.125 -20.891 1 92.56 75 ILE B C 1
ATOM 1800 O O . ILE B 1 75 ? -4.973 -13.508 -21.094 1 92.56 75 ILE B O 1
ATOM 1804 N N . ASP B 1 76 ? -7.109 -13.188 -21.781 1 87.19 76 ASP B N 1
ATOM 1805 C CA . ASP B 1 76 ? -6.848 -13.445 -23.203 1 87.19 76 ASP B CA 1
ATOM 1806 C C . ASP B 1 76 ? -6.566 -12.141 -23.953 1 87.19 76 ASP B C 1
ATOM 1808 O O . ASP B 1 76 ? -7.418 -11.258 -24 1 87.19 76 ASP B O 1
ATOM 1812 N N . HIS B 1 77 ? -5.316 -11.977 -24.281 1 76.31 77 HIS B N 1
ATOM 1813 C CA . HIS B 1 77 ? -4.902 -10.742 -24.938 1 76.31 77 HIS B CA 1
ATOM 1814 C C . HIS B 1 77 ? -5.312 -10.742 -26.406 1 76.31 77 HIS B C 1
ATOM 1816 O O . HIS B 1 77 ? -4.461 -10.883 -27.297 1 76.31 77 HIS B O 1
ATOM 1822 N N . GLN B 1 78 ? -6.484 -10.68 -26.547 1 73.94 78 GLN B N 1
ATOM 1823 C CA . GLN B 1 78 ? -6.898 -10.734 -27.953 1 73.94 78 GLN B CA 1
ATOM 1824 C C . GLN B 1 78 ? -6.562 -9.43 -28.672 1 73.94 78 GLN B C 1
ATOM 1826 O O . GLN B 1 78 ? -6.043 -9.453 -29.797 1 73.94 78 GLN B O 1
ATOM 1831 N N . THR B 1 79 ? -6.914 -8.281 -28 1 77.88 79 THR B N 1
ATOM 1832 C CA . THR B 1 79 ? -6.629 -6.992 -28.625 1 77.88 79 THR B CA 1
ATOM 1833 C C . THR B 1 79 ? -6.168 -5.98 -27.578 1 77.88 79 THR B C 1
ATOM 1835 O O . THR B 1 79 ? -6.426 -6.152 -26.375 1 77.88 79 THR B O 1
ATOM 1838 N N . GLU B 1 80 ? -5.465 -4.996 -28 1 82.19 80 GLU B N 1
ATOM 1839 C CA . GLU B 1 80 ? -5.051 -3.895 -27.141 1 82.19 80 GLU B CA 1
ATOM 1840 C C . GLU B 1 80 ? -6.262 -3.174 -26.547 1 82.19 80 GLU B C 1
ATOM 1842 O O . GLU B 1 80 ? -6.234 -2.76 -25.391 1 82.19 80 GLU B O 1
ATOM 1847 N N . ALA B 1 81 ? -7.258 -3.082 -27.344 1 84.69 81 ALA B N 1
ATOM 1848 C CA . ALA B 1 81 ? -8.477 -2.408 -26.922 1 84.69 81 ALA B CA 1
ATOM 1849 C C . ALA B 1 81 ? -9.117 -3.139 -25.734 1 84.69 81 ALA B C 1
ATOM 1851 O O . ALA B 1 81 ? -9.602 -2.506 -24.797 1 84.69 81 ALA B O 1
ATOM 1852 N N . LEU B 1 82 ? -9.07 -4.359 -25.812 1 82.81 82 LEU B N 1
ATOM 1853 C CA . LEU B 1 82 ? -9.648 -5.16 -24.75 1 82.81 82 LEU B CA 1
ATOM 1854 C C . LEU B 1 82 ? -8.812 -5.059 -23.469 1 82.81 82 LEU B C 1
ATOM 1856 O O . LEU B 1 82 ? -9.359 -5.031 -22.359 1 82.81 82 LEU B O 1
ATOM 1860 N N . SER B 1 83 ? -7.559 -4.961 -23.656 1 86.88 83 SER B N 1
ATOM 1861 C CA . SER B 1 83 ? -6.668 -4.816 -22.516 1 86.88 83 SER B CA 1
ATOM 1862 C C . SER B 1 83 ? -6.902 -3.486 -21.797 1 86.88 83 SER B C 1
ATOM 1864 O O . SER B 1 83 ? -6.977 -3.439 -20.562 1 86.88 83 SER B O 1
ATOM 1866 N N . VAL B 1 84 ? -7.039 -2.482 -22.578 1 91.12 84 VAL B N 1
ATOM 1867 C CA . VAL B 1 84 ? -7.273 -1.154 -22.016 1 91.12 84 VAL B CA 1
ATOM 1868 C C . VAL B 1 84 ? -8.625 -1.123 -21.297 1 91.12 84 VAL B C 1
ATOM 1870 O O . VAL B 1 84 ? -8.742 -0.58 -20.203 1 91.12 84 VAL B O 1
ATOM 1873 N N . ALA B 1 85 ? -9.586 -1.695 -21.922 1 91.06 85 ALA B N 1
ATOM 1874 C CA . ALA B 1 85 ? -10.922 -1.757 -21.312 1 91.06 85 ALA B CA 1
ATOM 1875 C C . ALA B 1 85 ? -10.891 -2.506 -19.984 1 91.06 85 ALA B C 1
ATOM 1877 O O . ALA B 1 85 ? -11.555 -2.109 -19.031 1 91.06 85 ALA B O 1
ATOM 1878 N N . PHE B 1 86 ? -10.164 -3.547 -19.984 1 93 86 PHE B N 1
ATOM 1879 C CA . PHE B 1 86 ? -10 -4.316 -18.766 1 93 86 PHE B CA 1
ATOM 1880 C C . PHE B 1 86 ? -9.375 -3.463 -17.672 1 93 86 PHE B C 1
ATOM 1882 O O . PHE B 1 86 ? -9.891 -3.398 -16.547 1 93 86 PHE B O 1
ATOM 1889 N N . GLU B 1 87 ? -8.305 -2.834 -18 1 95.19 87 GLU B N 1
ATOM 1890 C CA . GLU B 1 87 ? -7.57 -2.01 -17.047 1 95.19 87 GLU B CA 1
ATOM 1891 C C . GLU B 1 87 ? -8.453 -0.899 -16.484 1 95.19 87 GLU B C 1
ATOM 1893 O O . GLU B 1 87 ? -8.469 -0.666 -15.266 1 95.19 87 GLU B O 1
ATOM 1898 N N . GLU B 1 88 ? -9.195 -0.229 -17.297 1 95.94 88 GLU B N 1
ATOM 1899 C CA . GLU B 1 88 ? -10.086 0.847 -16.875 1 95.94 88 GLU B CA 1
ATOM 1900 C C . GLU B 1 88 ? -11.188 0.321 -15.953 1 95.94 88 GLU B C 1
ATOM 1902 O O . GLU B 1 88 ? -11.516 0.953 -14.953 1 95.94 88 GLU B O 1
ATOM 1907 N N . ALA B 1 89 ? -11.734 -0.79 -16.312 1 95.69 89 ALA B N 1
ATOM 1908 C CA . ALA B 1 89 ? -12.805 -1.392 -15.516 1 95.69 89 ALA B CA 1
ATOM 1909 C C . ALA B 1 89 ? -12.312 -1.775 -14.125 1 95.69 89 ALA B C 1
ATOM 1911 O O . ALA B 1 89 ? -13.008 -1.552 -13.133 1 95.69 89 ALA B O 1
ATOM 1912 N N . VAL B 1 90 ? -11.141 -2.385 -14.078 1 97.5 90 VAL B N 1
ATOM 1913 C CA . VAL B 1 90 ? -10.586 -2.791 -12.797 1 97.5 90 VAL B CA 1
ATOM 1914 C C . VAL B 1 90 ? -10.305 -1.558 -11.938 1 97.5 90 VAL B C 1
ATOM 1916 O O . VAL B 1 90 ? -10.609 -1.542 -10.742 1 97.5 90 VAL B O 1
ATOM 1919 N N . CYS B 1 91 ? -9.727 -0.488 -12.578 1 97.69 91 CYS B N 1
ATOM 1920 C CA . CYS B 1 91 ? -9.398 0.734 -11.852 1 97.69 91 CYS B CA 1
ATOM 1921 C C . CYS B 1 91 ? -10.656 1.379 -11.273 1 97.69 91 CYS B C 1
ATOM 1923 O O . CYS B 1 91 ? -10.586 2.072 -10.258 1 97.69 91 CYS B O 1
ATOM 1925 N N . ALA B 1 92 ? -11.805 1.101 -11.82 1 96.81 92 ALA B N 1
ATOM 1926 C CA . ALA B 1 92 ? -13.07 1.707 -11.406 1 96.81 92 ALA B CA 1
ATOM 1927 C C . ALA B 1 92 ? -13.664 0.966 -10.211 1 96.81 92 ALA B C 1
ATOM 1929 O O . ALA B 1 92 ? -14.617 1.438 -9.594 1 96.81 92 ALA B O 1
ATOM 1930 N N . ILE B 1 93 ? -13.133 -0.171 -9.891 1 97.75 93 ILE B N 1
ATOM 1931 C CA . ILE B 1 93 ? -13.617 -0.934 -8.742 1 97.75 93 ILE B CA 1
ATOM 1932 C C . ILE B 1 93 ? -12.961 -0.416 -7.465 1 97.75 93 ILE B C 1
ATOM 1934 O O . ILE B 1 93 ? -11.766 -0.61 -7.254 1 97.75 93 ILE B O 1
ATOM 1938 N N . PRO B 1 94 ? -13.688 0.161 -6.559 1 97.56 94 PRO B N 1
ATOM 1939 C CA . PRO B 1 94 ? -13.102 0.788 -5.371 1 97.56 94 PRO B CA 1
ATOM 1940 C C . PRO B 1 94 ? -12.438 -0.222 -4.438 1 97.56 94 PRO B C 1
ATOM 1942 O O . PRO B 1 94 ? -11.461 0.108 -3.756 1 97.56 94 PRO B O 1
ATOM 1945 N N . GLU B 1 95 ? -12.938 -1.403 -4.496 1 98.56 95 GLU B N 1
ATOM 1946 C CA . GLU B 1 95 ? -12.406 -2.441 -3.615 1 98.56 95 GLU B CA 1
ATOM 1947 C C . GLU B 1 95 ? -11.008 -2.863 -4.031 1 98.56 95 GLU B C 1
ATOM 1949 O O . GLU B 1 95 ? -10.281 -3.486 -3.256 1 98.56 95 GLU B O 1
ATOM 1954 N N . VAL B 1 96 ? -10.68 -2.615 -5.293 1 98.69 96 VAL B N 1
ATOM 1955 C CA . VAL B 1 96 ? -9.312 -2.861 -5.738 1 98.69 96 VAL B CA 1
ATOM 1956 C C . VAL B 1 96 ? -8.398 -1.729 -5.266 1 98.69 96 VAL B C 1
ATOM 1958 O O . VAL B 1 96 ? -8.531 -0.589 -5.719 1 98.69 96 VAL B O 1
ATOM 1961 N N . VAL B 1 97 ? -7.422 -2.113 -4.414 1 98.44 97 VAL B N 1
ATOM 1962 C CA . VAL B 1 97 ? -6.625 -1.046 -3.816 1 98.44 97 VAL B CA 1
ATOM 1963 C C . VAL B 1 97 ? -5.211 -1.075 -4.387 1 98.44 97 VAL B C 1
ATOM 1965 O O . VAL B 1 97 ? -4.461 -0.104 -4.254 1 98.44 97 VAL B O 1
ATOM 1968 N N . LEU B 1 98 ? -4.812 -2.154 -5.004 1 98.69 98 LEU B N 1
ATOM 1969 C CA . LEU B 1 98 ? -3.594 -2.271 -5.793 1 98.69 98 LEU B CA 1
ATOM 1970 C C . LEU B 1 98 ? -3.857 -3.025 -7.094 1 98.69 98 LEU B C 1
ATOM 1972 O O . LEU B 1 98 ? -4.625 -3.99 -7.113 1 98.69 98 LEU B O 1
ATOM 1976 N N . PHE B 1 99 ? -3.223 -2.561 -8.164 1 98.81 99 PHE B N 1
ATOM 1977 C CA . PHE B 1 99 ? -3.408 -3.15 -9.484 1 98.81 99 PHE B CA 1
ATOM 1978 C C . PHE B 1 99 ? -2.131 -3.051 -10.312 1 98.81 99 PHE B C 1
ATOM 1980 O O . PHE B 1 99 ? -1.684 -1.949 -10.641 1 98.81 99 PHE B O 1
ATOM 1987 N N . HIS B 1 100 ? -1.566 -4.23 -10.641 1 98.69 100 HIS B N 1
ATOM 1988 C CA . HIS B 1 100 ? -0.298 -4.285 -11.359 1 98.69 100 HIS B CA 1
ATOM 1989 C C . HIS B 1 100 ? -0.356 -5.293 -12.5 1 98.69 100 HIS B C 1
ATOM 1991 O O . HIS B 1 100 ? -0.961 -6.359 -12.367 1 98.69 100 HIS B O 1
ATOM 1997 N N . GLY B 1 101 ? 0.243 -4.93 -13.594 1 98 101 GLY B N 1
ATOM 1998 C CA . GLY B 1 101 ? 0.674 -5.949 -14.539 1 98 101 GLY B CA 1
ATOM 1999 C C . GLY B 1 101 ? 1.921 -6.688 -14.094 1 98 101 GLY B C 1
ATOM 2000 O O . GLY B 1 101 ? 2.896 -6.066 -13.664 1 98 101 GLY B O 1
ATOM 2001 N N . ILE B 1 102 ? 1.927 -8.023 -14.281 1 98.25 102 ILE B N 1
ATOM 2002 C CA . ILE B 1 102 ? 3.035 -8.742 -13.656 1 98.25 102 ILE B CA 1
ATOM 2003 C C . ILE B 1 102 ? 3.633 -9.734 -14.656 1 98.25 102 ILE B C 1
ATOM 2005 O O . ILE B 1 102 ? 3.012 -10.047 -15.672 1 98.25 102 ILE B O 1
ATOM 2009 N N . SER B 1 103 ? 4.852 -10.148 -14.32 1 98 103 SER B N 1
ATOM 2010 C CA . SER B 1 103 ? 5.477 -11.266 -15.023 1 98 103 SER B CA 1
ATOM 2011 C C . SER B 1 103 ? 4.914 -12.602 -14.547 1 98 103 SER B C 1
ATOM 2013 O O . SER B 1 103 ? 4.289 -12.68 -13.492 1 98 103 SER B O 1
ATOM 2015 N N . GLY B 1 104 ? 5.117 -13.648 -15.328 1 95.62 104 GLY B N 1
ATOM 2016 C CA . GLY B 1 104 ? 4.676 -14.969 -14.914 1 95.62 104 GLY B CA 1
ATOM 2017 C C . GLY B 1 104 ? 3.461 -15.461 -15.672 1 95.62 104 GLY B C 1
ATOM 2018 O O . GLY B 1 104 ? 3.102 -14.898 -16.703 1 95.62 104 GLY B O 1
ATOM 2019 N N . PRO B 1 105 ? 2.859 -16.453 -15.18 1 93.62 105 PRO B N 1
ATOM 2020 C CA . PRO B 1 105 ? 1.767 -17.109 -15.906 1 93.62 105 PRO B CA 1
ATOM 2021 C C . PRO B 1 105 ? 0.484 -16.281 -15.906 1 93.62 105 PRO B C 1
ATOM 2023 O O . PRO B 1 105 ? -0.348 -16.422 -16.797 1 93.62 105 PRO B O 1
ATOM 2026 N N . ALA B 1 106 ? 0.284 -15.531 -14.844 1 95.88 106 ALA B N 1
ATOM 2027 C CA . ALA B 1 106 ? -0.831 -14.586 -14.852 1 95.88 106 ALA B CA 1
ATOM 2028 C C . ALA B 1 106 ? -0.416 -13.25 -15.445 1 95.88 106 ALA B C 1
ATOM 2030 O O . ALA B 1 106 ? 0.777 -12.969 -15.602 1 95.88 106 ALA B O 1
ATOM 2031 N N . ASP B 1 107 ? -1.385 -12.43 -15.758 1 95.81 107 ASP B N 1
ATOM 2032 C CA . ASP B 1 107 ? -1.112 -11.148 -16.406 1 95.81 107 ASP B CA 1
ATOM 2033 C C . ASP B 1 107 ? -1.147 -10.008 -15.391 1 95.81 107 ASP B C 1
ATOM 2035 O O . ASP B 1 107 ? -0.416 -9.023 -15.531 1 95.81 107 ASP B O 1
ATOM 2039 N N . PHE B 1 108 ? -2.023 -10.188 -14.398 1 97.69 108 PHE B N 1
ATOM 2040 C CA . PHE B 1 108 ? -2.227 -9.086 -13.461 1 97.69 108 PHE B CA 1
ATOM 2041 C C . PHE B 1 108 ? -2.287 -9.586 -12.031 1 97.69 108 PHE B C 1
ATOM 2043 O O . PHE B 1 108 ? -2.652 -10.742 -11.789 1 97.69 108 PHE B O 1
ATOM 2050 N N . LEU B 1 109 ? -1.933 -8.719 -11.094 1 98.69 109 LEU B N 1
ATOM 2051 C CA . LEU B 1 109 ? -2.135 -8.922 -9.656 1 98.69 109 LEU B CA 1
ATOM 2052 C C . LEU B 1 109 ? -2.926 -7.766 -9.055 1 98.69 109 LEU B C 1
ATOM 2054 O O . LEU B 1 109 ? -2.574 -6.598 -9.242 1 98.69 109 LEU B O 1
ATOM 2058 N N . LEU B 1 110 ? -3.998 -8.07 -8.398 1 98.81 110 LEU B N 1
ATOM 2059 C CA . LEU B 1 110 ? -4.836 -7.121 -7.672 1 98.81 110 LEU B CA 1
ATOM 2060 C C . LEU B 1 110 ? -4.777 -7.375 -6.168 1 98.81 110 LEU B C 1
ATOM 2062 O O . LEU B 1 110 ? -4.684 -8.523 -5.734 1 98.81 110 LEU B O 1
ATOM 2066 N N . VAL B 1 111 ? -4.82 -6.348 -5.41 1 98.88 111 VAL B N 1
ATOM 2067 C CA . VAL B 1 111 ? -5.16 -6.457 -3.996 1 98.88 111 VAL B CA 1
ATOM 2068 C C . VAL B 1 111 ? -6.57 -5.918 -3.764 1 98.88 111 VAL B C 1
ATOM 2070 O O . VAL B 1 111 ? -6.879 -4.785 -4.141 1 98.88 111 VAL B O 1
ATOM 2073 N N . ILE B 1 112 ? -7.402 -6.734 -3.166 1 98.88 112 ILE B N 1
ATOM 2074 C CA . ILE B 1 112 ? -8.812 -6.418 -2.986 1 98.88 112 ILE B CA 1
ATOM 2075 C C . ILE B 1 112 ? -9.164 -6.457 -1.5 1 98.88 112 ILE B C 1
ATOM 2077 O O . ILE B 1 112 ? -8.734 -7.355 -0.776 1 98.88 112 ILE B O 1
ATOM 2081 N N . VAL B 1 113 ? -9.922 -5.496 -1.075 1 98.81 113 VAL B N 1
ATOM 2082 C CA . VAL B 1 113 ? -10.414 -5.48 0.299 1 98.81 113 VAL B CA 1
ATOM 2083 C C . VAL B 1 113 ? -11.938 -5.434 0.302 1 98.81 113 VAL B C 1
ATOM 2085 O O . VAL B 1 113 ? -12.547 -4.73 -0.506 1 98.81 113 VAL B O 1
ATOM 2088 N N . THR B 1 114 ? -12.531 -6.23 1.14 1 98.75 114 THR B N 1
ATOM 2089 C CA . THR B 1 114 ? -13.977 -6.262 1.308 1 98.75 114 THR B CA 1
ATOM 2090 C C . THR B 1 114 ? -14.352 -6.414 2.779 1 98.75 114 THR B C 1
ATOM 2092 O O . THR B 1 114 ? -13.484 -6.648 3.623 1 98.75 114 THR B O 1
ATOM 2095 N N . THR B 1 115 ? -15.617 -6.273 3.043 1 98.25 115 THR B N 1
ATOM 2096 C CA . THR B 1 115 ? -16.094 -6.348 4.422 1 98.25 115 THR B CA 1
ATOM 2097 C C . THR B 1 115 ? -15.992 -7.777 4.953 1 98.25 115 THR B C 1
ATOM 2099 O O . THR B 1 115 ? -15.609 -7.988 6.105 1 98.25 115 THR B O 1
ATOM 2102 N N . ASP B 1 116 ? -16.359 -8.727 4.129 1 98.38 116 ASP B N 1
ATOM 2103 C CA . ASP B 1 116 ? -16.344 -10.141 4.504 1 98.38 116 ASP B CA 1
ATOM 2104 C C . ASP B 1 116 ? -16.266 -11.031 3.271 1 98.38 116 ASP B C 1
ATOM 2106 O O . ASP B 1 116 ? -16.109 -10.547 2.15 1 98.38 116 ASP B O 1
ATOM 2110 N N . LEU B 1 117 ? -16.281 -12.344 3.535 1 98.31 117 LEU B N 1
ATOM 2111 C CA . LEU B 1 117 ? -16.094 -13.305 2.451 1 98.31 117 LEU B CA 1
ATOM 2112 C C . LEU B 1 117 ? -17.281 -13.273 1.49 1 98.31 117 LEU B C 1
ATOM 2114 O O . LEU B 1 117 ? -17.109 -13.477 0.286 1 98.31 117 LEU B O 1
ATOM 2118 N N . ASP B 1 118 ? -18.469 -13.039 1.967 1 98.62 118 ASP B N 1
ATOM 2119 C CA . ASP B 1 118 ? -19.641 -12.938 1.103 1 98.62 118 ASP B CA 1
ATOM 2120 C C . ASP B 1 118 ? -19.5 -11.773 0.124 1 98.62 118 ASP B C 1
ATOM 2122 O O . ASP B 1 118 ? -19.781 -11.922 -1.065 1 98.62 118 ASP B O 1
ATOM 2126 N N . ALA B 1 119 ? -19.094 -10.625 0.668 1 98.62 119 ALA B N 1
ATOM 2127 C CA . ALA B 1 119 ? -18.875 -9.461 -0.188 1 98.62 119 ALA B CA 1
ATOM 2128 C C . ALA B 1 119 ? -17.812 -9.75 -1.244 1 98.62 119 ALA B C 1
ATOM 2130 O O . ALA B 1 119 ? -17.953 -9.344 -2.4 1 98.62 119 ALA B O 1
ATOM 2131 N N . TYR B 1 120 ? -16.797 -10.492 -0.817 1 98.75 120 TYR B N 1
ATOM 2132 C CA . TYR B 1 120 ? -15.766 -10.859 -1.782 1 98.75 120 TYR B CA 1
ATOM 2133 C C . TYR B 1 120 ? -16.328 -11.766 -2.865 1 98.75 120 TYR B C 1
ATOM 2135 O O . TYR B 1 120 ? -16.078 -11.562 -4.055 1 98.75 120 TYR B O 1
ATOM 2143 N N . SER B 1 121 ? -17 -12.727 -2.457 1 98.25 121 SER B N 1
ATOM 2144 C CA . SER B 1 121 ? -17.594 -13.672 -3.395 1 98.25 121 SER B CA 1
ATOM 2145 C C . SER B 1 121 ? -18.5 -12.953 -4.391 1 98.25 121 SER B C 1
ATOM 2147 O O . SER B 1 121 ? -18.469 -13.25 -5.586 1 98.25 121 SER B O 1
ATOM 2149 N N . GLU B 1 122 ? -19.266 -12.039 -3.887 1 98.25 122 GLU B N 1
ATOM 2150 C CA . GLU B 1 122 ? -20.141 -11.258 -4.758 1 98.25 122 GLU B CA 1
ATOM 2151 C C . GLU B 1 122 ? -19.344 -10.445 -5.77 1 98.25 122 GLU B C 1
ATOM 2153 O O . GLU B 1 122 ? -19.672 -10.43 -6.957 1 98.25 122 GLU B O 1
ATOM 2158 N N . LEU B 1 123 ? -18.328 -9.797 -5.289 1 98.19 123 LEU B N 1
ATOM 2159 C CA . LEU B 1 123 ? -17.453 -9.023 -6.172 1 98.19 123 LEU B CA 1
ATOM 2160 C C . LEU B 1 123 ? -16.828 -9.922 -7.234 1 98.19 123 LEU B C 1
ATOM 2162 O O . LEU B 1 123 ? -16.797 -9.562 -8.414 1 98.19 123 LEU B O 1
ATOM 2166 N N . LEU B 1 124 ? -16.328 -11.062 -6.824 1 97.44 124 LEU B N 1
ATOM 2167 C CA . LEU B 1 124 ? -15.703 -12.023 -7.727 1 97.44 124 LEU B CA 1
ATOM 2168 C C . LEU B 1 124 ? -16.672 -12.453 -8.82 1 97.44 124 LEU B C 1
ATOM 2170 O O . LEU B 1 124 ? -16.328 -12.391 -10.008 1 97.44 124 LEU B O 1
ATOM 2174 N N . GLN B 1 125 ? -17.844 -12.781 -8.445 1 95.88 125 GLN B N 1
ATOM 2175 C CA . GLN B 1 125 ? -18.828 -13.336 -9.367 1 95.88 125 GLN B CA 1
ATOM 2176 C C . GLN B 1 125 ? -19.438 -12.25 -10.258 1 95.88 125 GLN B C 1
ATOM 2178 O O . GLN B 1 125 ? -19.578 -12.445 -11.461 1 95.88 125 GLN B O 1
ATOM 2183 N N . ARG B 1 126 ? -19.594 -11.086 -9.695 1 95.94 126 ARG B N 1
ATOM 2184 C CA . ARG B 1 126 ? -20.391 -10.086 -10.398 1 95.94 126 ARG B CA 1
ATOM 2185 C C . ARG B 1 126 ? -19.484 -9.102 -11.141 1 95.94 126 ARG B C 1
ATOM 2187 O O . ARG B 1 126 ? -19.938 -8.414 -12.062 1 95.94 126 ARG B O 1
ATOM 2194 N N . ARG B 1 127 ? -18.328 -9.047 -10.766 1 95.5 127 ARG B N 1
ATOM 2195 C CA . ARG B 1 127 ? -17.484 -8.039 -11.375 1 95.5 127 ARG B CA 1
ATOM 2196 C C . ARG B 1 127 ? -16.25 -8.672 -12.023 1 95.5 127 ARG B C 1
ATOM 2198 O O . ARG B 1 127 ? -16.125 -8.656 -13.25 1 95.5 127 ARG B O 1
ATOM 2205 N N . LEU B 1 128 ? -15.461 -9.344 -11.273 1 95 128 LEU B N 1
ATOM 2206 C CA . LEU B 1 128 ? -14.172 -9.805 -11.781 1 95 128 LEU B CA 1
ATOM 2207 C C . LEU B 1 128 ? -14.359 -10.828 -12.891 1 95 128 LEU B C 1
ATOM 2209 O O . LEU B 1 128 ? -13.727 -10.727 -13.945 1 95 128 LEU B O 1
ATOM 2213 N N . HIS B 1 129 ? -15.227 -11.781 -12.695 1 93.62 129 HIS B N 1
ATOM 2214 C CA . HIS B 1 129 ? -15.43 -12.844 -13.672 1 93.62 129 HIS B CA 1
ATOM 2215 C C . HIS B 1 129 ? -16.094 -12.305 -14.938 1 93.62 129 HIS B C 1
ATOM 2217 O O . HIS B 1 129 ? -16.031 -12.938 -15.992 1 93.62 129 HIS B O 1
ATOM 2223 N N . ARG B 1 130 ? -16.625 -11.109 -14.852 1 92.19 130 ARG B N 1
ATOM 2224 C CA . ARG B 1 130 ? -17.375 -10.547 -15.977 1 92.19 130 ARG B CA 1
ATOM 2225 C C . ARG B 1 130 ? -16.531 -9.547 -16.75 1 92.19 130 ARG B C 1
ATOM 2227 O O . ARG B 1 130 ? -16.984 -9 -17.766 1 92.19 130 ARG B O 1
ATOM 2234 N N . LEU B 1 131 ? -15.398 -9.383 -16.297 1 91.94 131 LEU B N 1
ATOM 2235 C CA . LEU B 1 131 ? -14.523 -8.438 -16.969 1 91.94 131 LEU B CA 1
ATOM 2236 C C . LEU B 1 131 ? -14.07 -8.984 -18.328 1 91.94 131 LEU B C 1
ATOM 2238 O O . LEU B 1 131 ? -13.922 -10.195 -18.484 1 91.94 131 LEU B O 1
ATOM 2242 N N . PRO B 1 132 ? -13.797 -8.18 -19.234 1 85.06 132 PRO B N 1
ATOM 2243 C CA . PRO B 1 132 ? -13.406 -8.609 -20.578 1 85.06 132 PRO B CA 1
ATOM 2244 C C . PRO B 1 132 ? -12.133 -9.461 -20.578 1 85.06 132 PRO B C 1
ATOM 2246 O O . PRO B 1 132 ? -11.109 -9.055 -20.016 1 85.06 132 PRO B O 1
ATOM 2249 N N . GLY B 1 133 ? -12.281 -10.617 -21.203 1 87.06 133 GLY B N 1
ATOM 2250 C CA . GLY B 1 133 ? -11.086 -11.391 -21.516 1 87.06 133 GLY B CA 1
ATOM 2251 C C . GLY B 1 133 ? -10.578 -12.195 -20.328 1 87.06 133 GLY B C 1
ATOM 2252 O O . GLY B 1 133 ? -9.523 -12.828 -20.406 1 87.06 133 GLY B O 1
ATOM 2253 N N . VAL B 1 134 ? -11.273 -12.195 -19.234 1 92.19 134 VAL B N 1
ATOM 2254 C CA . VAL B 1 134 ? -10.781 -12.898 -18.062 1 92.19 134 VAL B CA 1
ATOM 2255 C C . VAL B 1 134 ? -10.828 -14.406 -18.312 1 92.19 134 VAL B C 1
ATOM 2257 O O . VAL B 1 134 ? -11.875 -14.953 -18.672 1 92.19 134 VAL B O 1
ATOM 2260 N N . ARG B 1 135 ? -9.719 -15 -18.109 1 91.88 135 ARG B N 1
ATOM 2261 C CA . ARG B 1 135 ? -9.602 -16.438 -18.344 1 91.88 135 ARG B CA 1
ATOM 2262 C C . ARG B 1 135 ? -9.461 -17.188 -17.031 1 91.88 135 ARG B C 1
ATOM 2264 O O . ARG B 1 135 ? -10 -18.297 -16.875 1 91.88 135 ARG B O 1
ATOM 2271 N N . GLN B 1 136 ? -8.758 -16.672 -16.172 1 94.5 136 GLN B N 1
ATOM 2272 C CA . GLN B 1 136 ? -8.492 -17.328 -14.891 1 94.5 136 GLN B CA 1
ATOM 2273 C C . GLN B 1 136 ? -8.328 -16.312 -13.773 1 94.5 136 GLN B C 1
ATOM 2275 O O . GLN B 1 136 ? -7.738 -15.25 -13.969 1 94.5 136 GLN B O 1
ATOM 2280 N N . VAL B 1 137 ? -8.867 -16.703 -12.656 1 96.62 137 VAL B N 1
ATOM 2281 C CA . VAL B 1 137 ? -8.727 -15.906 -11.438 1 96.62 137 VAL B CA 1
ATOM 2282 C C . VAL B 1 137 ? -8.281 -16.797 -10.289 1 96.62 137 VAL B C 1
ATOM 2284 O O . VAL B 1 137 ? -8.922 -17.812 -10 1 96.62 137 VAL B O 1
ATOM 2287 N N . GLN B 1 138 ? -7.195 -16.5 -9.719 1 97.31 138 GLN B N 1
ATOM 2288 C CA . GLN B 1 138 ? -6.707 -17.203 -8.547 1 97.31 138 GLN B CA 1
ATOM 2289 C C . GLN B 1 138 ? -6.582 -16.266 -7.348 1 97.31 138 GLN B C 1
ATOM 2291 O O . GLN B 1 138 ? -5.934 -15.219 -7.438 1 97.31 138 GLN B O 1
ATOM 2296 N N . THR B 1 139 ? -7.191 -16.719 -6.258 1 98.31 139 THR B N 1
ATOM 2297 C CA . THR B 1 139 ? -7.254 -15.852 -5.09 1 98.31 139 THR B CA 1
ATOM 2298 C C . THR B 1 139 ? -6.414 -16.406 -3.947 1 98.31 139 THR B C 1
ATOM 2300 O O . THR B 1 139 ? -6.5 -17.609 -3.635 1 98.31 139 THR B O 1
ATOM 2303 N N . TYR B 1 140 ? -5.598 -15.586 -3.318 1 98.62 140 TYR B N 1
ATOM 2304 C CA . TYR B 1 140 ? -4.875 -15.867 -2.082 1 98.62 140 TYR B CA 1
ATOM 2305 C C . TYR B 1 140 ? -5.309 -14.914 -0.971 1 98.62 140 TYR B C 1
ATOM 2307 O O . TYR B 1 140 ? -4.996 -13.727 -1.008 1 98.62 140 TYR B O 1
ATOM 2315 N N . PHE B 1 141 ? -5.949 -15.461 0.004 1 98.81 141 PHE B N 1
ATOM 2316 C CA . PHE B 1 141 ? -6.449 -14.602 1.072 1 98.81 141 PHE B CA 1
ATOM 2317 C C . PHE B 1 141 ? -5.34 -14.258 2.059 1 98.81 141 PHE B C 1
ATOM 2319 O O . PHE B 1 141 ? -4.527 -15.117 2.406 1 98.81 141 PHE B O 1
ATOM 2326 N N . SER B 1 142 ? -5.301 -13.039 2.494 1 98.81 142 SER B N 1
ATOM 2327 C CA . SER B 1 142 ? -4.43 -12.648 3.596 1 98.81 142 SER B CA 1
ATOM 2328 C C . SER B 1 142 ? -4.918 -13.219 4.922 1 98.81 142 SER B C 1
ATOM 2330 O O . SER B 1 142 ? -5.965 -12.812 5.43 1 98.81 142 SER B O 1
ATOM 2332 N N . LEU B 1 143 ? -4.184 -14.078 5.449 1 98.12 143 LEU B N 1
ATOM 2333 C CA . LEU B 1 143 ? -4.551 -14.734 6.703 1 98.12 143 LEU B CA 1
ATOM 2334 C C . LEU B 1 143 ? -3.941 -14 7.895 1 98.12 143 LEU B C 1
ATOM 2336 O O . LEU B 1 143 ? -4.492 -14.039 9 1 98.12 143 LEU B O 1
ATOM 2340 N N . GLN B 1 144 ? -2.799 -13.43 7.668 1 97.38 144 GLN B N 1
ATOM 2341 C CA . GLN B 1 144 ? -2.066 -12.625 8.633 1 97.38 144 GLN B CA 1
ATOM 2342 C C . GLN B 1 144 ? -1.415 -11.422 7.965 1 97.38 144 GLN B C 1
ATOM 2344 O O . GLN B 1 144 ? -0.913 -11.523 6.844 1 97.38 144 GLN B O 1
ATOM 2349 N N . GLU B 1 145 ? -1.487 -10.375 8.664 1 97.62 145 GLU B N 1
ATOM 2350 C CA . GLU B 1 145 ? -0.829 -9.148 8.219 1 97.62 145 GLU B CA 1
ATOM 2351 C C . GLU B 1 145 ? 0.343 -8.789 9.125 1 97.62 145 GLU B C 1
ATOM 2353 O O . GLU B 1 145 ? 0.148 -8.453 10.297 1 97.62 145 GLU B O 1
ATOM 2358 N N . PHE B 1 146 ? 1.557 -8.812 8.594 1 97.56 146 PHE B N 1
ATOM 2359 C CA . PHE B 1 146 ? 2.732 -8.609 9.43 1 97.56 146 PHE B CA 1
ATOM 2360 C C . PHE B 1 146 ? 3.316 -7.219 9.219 1 97.56 146 PHE B C 1
ATOM 2362 O O . PHE B 1 146 ? 3.889 -6.637 10.148 1 97.56 146 PHE B O 1
ATOM 2369 N N . LYS B 1 147 ? 3.293 -6.773 7.996 1 96.62 147 LYS B N 1
ATOM 2370 C CA . LYS B 1 147 ? 3.922 -5.504 7.648 1 96.62 147 LYS B CA 1
ATOM 2371 C C . LYS B 1 147 ? 3.232 -4.859 6.449 1 96.62 147 LYS B C 1
ATOM 2373 O O . LYS B 1 147 ? 2.783 -5.555 5.539 1 96.62 147 LYS B O 1
ATOM 2378 N N . GLY B 1 148 ? 3.117 -3.48 6.605 1 93.5 148 GLY B N 1
ATOM 2379 C CA . GLY B 1 148 ? 2.758 -2.777 5.383 1 93.5 148 GLY B CA 1
ATOM 2380 C C . GLY B 1 148 ? 1.705 -1.706 5.598 1 93.5 148 GLY B C 1
ATOM 2381 O O . GLY B 1 148 ? 0.969 -1.741 6.586 1 93.5 148 GLY B O 1
ATOM 2382 N N . ARG B 1 149 ? 1.698 -0.782 4.688 1 93.88 149 ARG B N 1
ATOM 2383 C CA . ARG B 1 149 ? 0.734 0.312 4.621 1 93.88 149 ARG B CA 1
ATOM 2384 C C . ARG B 1 149 ? 0.126 0.418 3.225 1 93.88 149 ARG B C 1
ATOM 2386 O O . ARG B 1 149 ? 0.818 0.762 2.264 1 93.88 149 ARG B O 1
ATOM 2393 N N . ILE B 1 150 ? -1.092 0.056 3.154 1 95.69 150 ILE B N 1
ATOM 2394 C CA . ILE B 1 150 ? -1.832 0.237 1.909 1 95.69 150 ILE B CA 1
ATOM 2395 C C . ILE B 1 150 ? -2.828 1.384 2.064 1 95.69 150 ILE B C 1
ATOM 2397 O O . ILE B 1 150 ? -3.512 1.487 3.086 1 95.69 150 ILE B O 1
ATOM 2401 N N . GLY B 1 151 ? -2.803 2.248 1.14 1 95.5 151 GLY B N 1
ATOM 2402 C CA . GLY B 1 151 ? -3.734 3.363 1.161 1 95.5 151 GLY B CA 1
ATOM 2403 C C . GLY B 1 151 ? -4.855 3.225 0.147 1 95.5 151 GLY B C 1
ATOM 2404 O O . GLY B 1 151 ? -4.926 2.229 -0.574 1 95.5 151 GLY B O 1
ATOM 2405 N N . GLY B 1 152 ? -5.793 4.223 0.233 1 96.19 152 GLY B N 1
ATOM 2406 C CA . GLY B 1 152 ? -6.875 4.262 -0.736 1 96.19 152 GLY B CA 1
ATOM 2407 C C . GLY B 1 152 ? -7.98 3.27 -0.432 1 96.19 152 GLY B C 1
ATOM 2408 O O . GLY B 1 152 ? -8.555 2.668 -1.345 1 96.19 152 G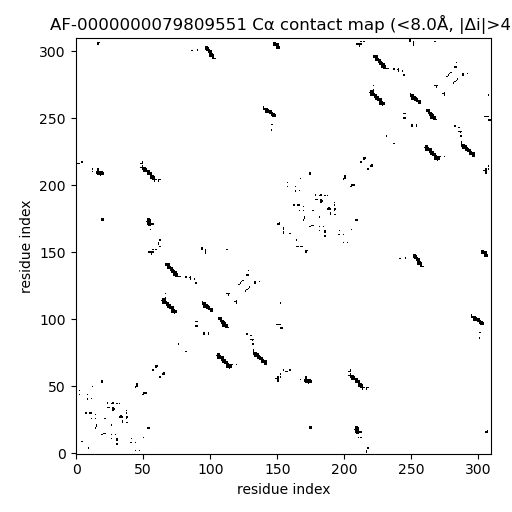LY B O 1
ATOM 2409 N N . LEU B 1 153 ? -8.219 3.014 0.803 1 98 153 LEU B N 1
ATOM 2410 C CA . LEU B 1 153 ? -9.297 2.102 1.182 1 98 153 LEU B CA 1
ATOM 2411 C C . LEU B 1 153 ? -10.656 2.691 0.833 1 98 153 LEU B C 1
ATOM 2413 O O . LEU B 1 153 ? -10.859 3.902 0.946 1 98 153 LEU B O 1
ATOM 2417 N N . PRO B 1 154 ? -11.562 1.841 0.421 1 97.31 154 PRO B N 1
ATOM 2418 C CA . PRO B 1 154 ? -12.898 2.32 0.069 1 97.31 154 PRO B CA 1
ATOM 2419 C C . PRO B 1 154 ? -13.781 2.559 1.293 1 97.31 154 PRO B C 1
ATOM 2421 O O . PRO B 1 154 ? -14.625 1.72 1.625 1 97.31 154 PRO B O 1
ATOM 2424 N N . VAL B 1 155 ? -13.703 3.637 1.923 1 94.94 155 VAL B N 1
ATOM 2425 C CA . VAL B 1 155 ? -14.484 3.943 3.119 1 94.94 155 VAL B CA 1
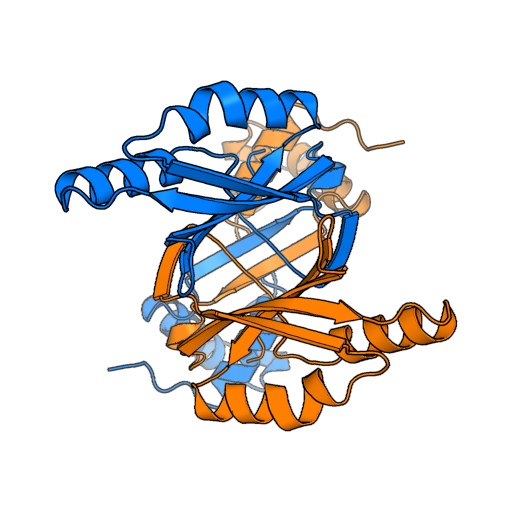ATOM 2426 C C . VAL B 1 155 ? -15.664 4.832 2.752 1 94.94 155 VAL B C 1
ATOM 2428 O O . VAL B 1 155 ? -15.617 5.574 1.768 1 94.94 155 VAL B O 1
#

Foldseek 3Di:
DQPPQDPLNVQLVVVCVVPVPDDLCRSCVSSVHDSVVSVVSVVVCCVSCVPVDHDDFDDCVVVQFDWKKKKFWAFDPPDPVLVVQLVVLLVPDLQFQDWDQDDDDTGIITIGTHNDPVRVVCCCVPRVVPRHGTDDMDIDIPPDDDDDTGDRHDD/DQPPQDPLNVQLVVVCVVPVPDDLCRSCVSSVHDSVVSVVSVVVCCVSCVPVDHDDFDDCVVVQFDWKKKKFWAFDPPDPVLVVQLVVLLVPDLQFQDWDQDDDDTGIITIGTHNDPVRVVCCCVPRVVPRHGTDDMDIDIPPDDDDDTGDRHDD

Nearest PDB structures (foldseek):
  2p6s-assembly1_H  TM=9.410E-01  e=1.122E-15  Neisseria meningitidis MC58
  3i4p-assembly1_A  TM=9.396E-01  e=3.197E-14  Agrobacterium fabrum str. C58
  2gqq-assembly1_A-2  TM=9.565E-01  e=6.323E-13  Escherichia coli
  2w29-assembly1_B  TM=8.811E-01  e=3.118E-11  Mycobacterium tuberculosis H37Rv
  4pcq-assembly2_C  TM=7.540E-01  e=3.081E-12  Mycobacterium tuberculosis H37Rv

Solvent-accessible surface area (backbone atoms only — not comparable to full-atom values): 16276 Å² total; per-residue (Å²): 124,82,72,84,75,50,72,65,52,36,49,48,50,44,48,28,43,69,36,44,74,60,46,62,61,58,50,8,60,74,61,73,44,55,48,66,65,38,48,52,51,52,51,48,36,39,75,70,46,34,38,70,45,34,20,36,36,58,33,52,58,68,73,49,32,65,30,44,32,42,34,38,33,24,61,58,81,81,47,70,67,48,50,51,52,34,52,53,54,53,70,67,35,55,44,48,33,30,33,28,33,35,47,72,93,37,43,30,40,34,32,34,49,26,53,37,70,68,55,41,52,48,45,43,65,68,42,57,66,65,39,65,46,56,71,45,79,47,80,27,41,54,75,39,83,76,45,64,43,68,35,70,73,74,102,125,82,71,84,76,49,72,66,53,37,48,47,49,45,48,28,42,68,37,43,74,60,46,62,62,58,48,8,59,75,61,73,40,55,48,66,65,38,49,53,50,51,49,49,36,40,75,70,45,32,38,71,45,34,21,36,36,58,34,52,56,66,73,49,33,64,30,42,32,42,34,38,32,24,61,57,81,78,45,71,67,49,51,51,51,33,52,54,55,52,71,68,34,56,43,49,31,30,32,29,33,33,47,72,91,36,43,29,40,33,32,35,48,26,54,35,70,67,55,40,51,48,44,42,63,69,43,57,65,64,39,65,48,54,70,42,77,47,80,28,42,54,73,38,83,77,46,65,42,66,36,70,72,75,101

InterPro domains:
  IPR000485 AsnC-type HTH domain [PR00033] (5-21)
  IPR000485 AsnC-type HTH domain [PR00033] (21-32)
  IPR000485 AsnC-type HTH domain [PR00033] (32-51)
  IPR000485 AsnC-type HTH domain [PS50956] (5-66)
  IPR011008 Dimeric alpha-beta barrel [SSF54909] (65-149)
  IPR011991 ArsR-like helix-turn-helix domain [cd00090] (6-54)
  IPR019887 Transcription regulator AsnC/Lrp, ligand binding domain [PF01037] (69-148)
  IPR019888 Transcription regulat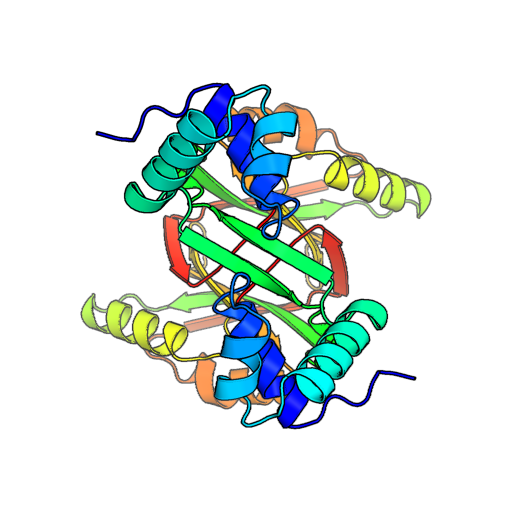or AsnC-like [SM00344] (5-114)
  IPR036388 Winged helix-like DNA-binding domain superfamily [G3DSA:1.10.10.10] (5-56)
  IPR036390 Winged helix DNA-binding domain superfamily [SSF46785] (5-95)

Secondary structure (DSSP, 8-state):
------HHHHHHHHHHHH-TT--HHHHHHHHT--HHHHHHHHHHHHHTTSEEEEEEEE-TTTTT--EEEEEEEEE----HHHHHHHHHHHHT-TTEEEEEEESSSSSEEEEEEESSHHHHHHHHHHTGGGSTTEEEEEEEEEEEEEEE-B-----/------HHHHHHHHHHHH-TT--HHHHHHHTT--HHHHHHHHHHHHHTTSEEEEEEEE-TTTTT--EEEEEEEEE----HHHHHHHHHHHHT-TTEEEEEEESSSSSEEEEEEESSHHHHHHHHHHTGGGSTTEEEEEEEEEEEEEEE-B-----

Sequence (310 aa):
MQAEIDRTDRQLLRALQDNARLTSGELAEMAHLSQSPCWRRVKRLEDAGVVRGYHAQLDRRAVGLGVMAFVMVGIDHQTEALSVAFEEAVCAIPEVVLFHGISGPADFLLVIVTTDLDAYSELLQRRLHRLPGVRQVQTYFSLQEFKGRIGGLPVMQAEIDRTDRQLLRALQDNARLTSGELAEMAHLSQSPCWRRVKRLEDAGVVRGYHAQLDRRAVGLGVMAFVMVGIDHQTEALSVAFEEAVCAIPEVVLFHGISGPADFLLVIVTTDLDAYSELLQRRLHRLPGVRQVQTYFSLQEFKGRIGGLPV

Organism: NCBI:txid164759